Protein AF-A0A932QAY8-F1 (afdb_monomer_lite)

Radius of gyration: 28.41 Å; chains: 1; bounding box: 84×71×80 Å

Foldseek 3Di:
DDDDDDDDDDDLDADDPDLLDFLCVLLVLLLLVLVLLLQPWFFADLPPRHTFDADDLLRVLVVVLPDDAFWKKWKKAWQFFQDAAQCQVVLVVVVVVVFQWKAKPNDIDGSVDDDGDHRGGGITIITTQDMDGHHDAPPPPPPDRPRSVVSSVSSVVSCVNNVFKMWMAGPVDDDPRIDIHGNFRADPPPRDTDDRRDSLLCDLCHPNWFDPVCSLSQWDFDDDPPPDPDDDDDDDPPDDDRDTGGDPQCRSLRTHSSQQSTDQVNGGSSRLQPDFLQVNLVCLVPRDDDPVSCVVCVVSSVSSNLLSVQCVVLPRRRDGRSHRLNPDDSSSNSSSVVSD

Secondary structure (DSSP, 8-state):
---PPP------------TT-BHHHHSSHHHHHHHHHHHHPEEB-TTT-PBP----HHHHHHHHHTSPTT-EEEEEEEEEEEEES--HHHHHHHHHTT--EEEETTEEEETTS-----TTSEEEEEEEEEEEE--PPPTT-SS--HHHHHHHHHHHHHHHHTTTEEEEE-TTSSS--EEEEESS-B-TTT--B-----TTTT-TTSTTTB-TTTTT-SEEEPPP-------------------EEEPTTTTT--B-HHHHTEEETTEEHHHHHHSBHHHHHHHHHH----HHHHHHHHHHHHHHHHHHHHHHHTT-TTSBTTSBGGGS-HHHHHHHHH--

Sequence (340 aa):
MDGLSPTISIQQKTTSHNPRSTVGTVTEVYDYMRLLFARVAKPFCHSCGKPISSQTAQQIVDRILELPEGTKLNIMAPIIRGRKGEYGKELVAMRQKGFSRVRIDGEVLDLGQDIALDKQKKHDIDVYVDRLIIRPAPPGSKGFDPMRGRLQESIETALKLAEGLVKVEQPDLKGDNETLYSEKFACMDCGVSYPAPEPRTFSFNSPMGACPECNGLGYFVGEHDDACADDEAAGSVTAAIDVWSTCAECHGSRLKPESLFFRLHDRNIAELSRLSIERLTEFFTALPLSARELLISERILKEIRDRLQFLLHVGVGYISLERPAQTLSGGESQRIRLAT

Structure (mmCIF, N/CA/C/O backbone):
data_AF-A0A932QAY8-F1
#
_entry.id   AF-A0A932QAY8-F1
#
loop_
_atom_site.group_PDB
_atom_site.id
_atom_site.type_symbol
_atom_site.label_atom_id
_atom_site.label_alt_id
_atom_site.label_comp_id
_atom_site.label_asym_id
_atom_site.label_entity_id
_atom_site.label_seq_id
_atom_site.pdbx_PDB_ins_code
_atom_site.Cartn_x
_atom_site.Cartn_y
_atom_site.Cartn_z
_atom_site.occupancy
_atom_site.B_iso_or_equiv
_atom_site.auth_seq_id
_atom_site.auth_comp_id
_atom_site.auth_asym_id
_atom_site.auth_atom_id
_atom_site.pdbx_PDB_model_num
ATOM 1 N N . MET A 1 1 ? 54.306 11.108 -17.488 1.00 41.53 1 MET A N 1
ATOM 2 C CA . MET A 1 1 ? 53.696 9.792 -17.753 1.00 41.53 1 MET A CA 1
ATOM 3 C C . MET A 1 1 ? 52.220 10.044 -17.931 1.00 41.53 1 MET A C 1
ATOM 5 O O . MET A 1 1 ? 51.520 10.229 -16.943 1.00 41.53 1 MET A O 1
ATOM 9 N N . ASP A 1 2 ? 51.821 10.212 -19.187 1.00 44.62 2 ASP A N 1
ATOM 10 C CA . ASP A 1 2 ? 50.468 10.593 -19.569 1.00 44.62 2 ASP A CA 1
ATOM 11 C C . ASP A 1 2 ? 49.457 9.533 -19.137 1.00 44.62 2 ASP A C 1
ATOM 13 O O . ASP A 1 2 ? 49.647 8.333 -19.346 1.00 44.62 2 ASP A O 1
ATOM 17 N N . GLY A 1 3 ? 48.404 10.006 -18.472 1.00 51.09 3 GLY A N 1
ATOM 18 C CA . GLY A 1 3 ? 47.308 9.194 -17.976 1.00 51.09 3 GLY A CA 1
ATOM 19 C C . GLY A 1 3 ? 46.540 8.581 -19.136 1.00 51.09 3 GLY A C 1
ATOM 20 O O . GLY A 1 3 ? 45.842 9.277 -19.871 1.00 51.09 3 GLY A O 1
ATOM 21 N N . LEU A 1 4 ? 46.656 7.264 -19.280 1.00 50.53 4 LEU A N 1
ATOM 22 C CA . LEU A 1 4 ? 45.777 6.484 -20.139 1.00 50.53 4 LEU A CA 1
ATOM 23 C C . LEU A 1 4 ? 44.333 6.682 -19.664 1.00 50.53 4 LEU A C 1
ATOM 25 O O . LEU A 1 4 ? 44.007 6.406 -18.508 1.00 50.53 4 LEU A O 1
ATOM 29 N N . SER A 1 5 ? 43.466 7.160 -20.557 1.00 44.41 5 SER A N 1
ATOM 30 C CA . SER A 1 5 ? 42.024 7.159 -20.318 1.00 44.41 5 SER A CA 1
ATOM 31 C C . SER A 1 5 ? 41.554 5.712 -20.118 1.00 44.41 5 SER A C 1
ATOM 33 O O . SER A 1 5 ? 41.997 4.826 -20.860 1.00 44.41 5 SER A O 1
ATOM 35 N N . PRO A 1 6 ? 40.682 5.432 -19.134 1.00 49.78 6 PRO A N 1
ATOM 36 C CA . PRO A 1 6 ? 40.198 4.079 -18.908 1.00 49.78 6 PRO A CA 1
ATOM 37 C C . PRO A 1 6 ? 39.512 3.575 -20.179 1.00 49.78 6 PRO A C 1
ATOM 39 O O . PRO A 1 6 ? 38.565 4.177 -20.680 1.00 49.78 6 PRO A O 1
ATOM 42 N N . THR A 1 7 ? 40.025 2.477 -20.728 1.00 43.59 7 THR A N 1
ATOM 43 C CA . THR A 1 7 ? 39.442 1.833 -21.905 1.00 43.59 7 THR A CA 1
ATOM 44 C C . THR A 1 7 ? 38.415 0.819 -21.422 1.00 43.59 7 THR A C 1
ATOM 46 O O . THR A 1 7 ? 38.773 -0.212 -20.856 1.00 43.59 7 THR A O 1
ATOM 49 N N . ILE A 1 8 ? 37.131 1.109 -21.627 1.00 56.97 8 ILE A N 1
ATOM 50 C CA . ILE A 1 8 ? 36.051 0.151 -21.378 1.00 56.97 8 ILE A CA 1
ATOM 51 C C . ILE A 1 8 ? 35.871 -0.671 -22.655 1.00 56.97 8 ILE A C 1
ATOM 53 O O . ILE A 1 8 ? 35.432 -0.162 -23.684 1.00 56.97 8 ILE A O 1
ATOM 57 N N . SER A 1 9 ? 36.242 -1.951 -22.604 1.00 48.09 9 SER A N 1
ATOM 58 C CA . SER A 1 9 ? 35.997 -2.882 -23.706 1.00 48.09 9 SER A CA 1
ATOM 59 C C . SER A 1 9 ? 34.540 -3.347 -23.667 1.00 48.09 9 SER A C 1
ATOM 61 O O . SER A 1 9 ? 34.135 -4.065 -22.755 1.00 48.09 9 SER A O 1
ATOM 63 N N . ILE A 1 10 ? 33.747 -2.943 -24.660 1.00 51.28 10 ILE A N 1
ATOM 64 C CA . ILE A 1 10 ? 32.366 -3.408 -24.834 1.00 51.28 10 ILE A CA 1
ATOM 65 C C . ILE A 1 10 ? 32.389 -4.578 -25.822 1.00 51.28 10 ILE A C 1
ATOM 67 O O . ILE A 1 10 ? 32.329 -4.388 -27.034 1.00 51.28 10 ILE A O 1
ATOM 71 N N . GLN A 1 11 ? 32.510 -5.803 -25.310 1.00 52.66 11 GLN A N 1
ATOM 72 C CA . GLN A 1 11 ? 32.368 -7.010 -26.128 1.00 52.66 11 GLN A CA 1
ATOM 73 C C . GLN A 1 11 ? 30.887 -7.356 -26.341 1.00 52.66 11 GLN A C 1
ATOM 75 O O . GLN A 1 11 ? 30.088 -7.314 -25.403 1.00 52.66 11 GLN A O 1
ATOM 80 N N . GLN A 1 12 ? 30.536 -7.784 -27.559 1.00 52.19 12 GLN A N 1
ATOM 81 C CA . GLN A 1 12 ? 29.236 -8.372 -27.918 1.00 52.19 12 GLN A CA 1
ATOM 82 C C . GLN A 1 12 ? 29.054 -9.774 -27.303 1.00 52.19 12 GLN A C 1
ATOM 84 O O . GLN A 1 12 ? 28.803 -10.750 -28.006 1.00 52.19 12 GLN A O 1
ATOM 89 N N . LYS A 1 13 ? 29.191 -9.919 -25.981 1.00 46.50 13 LYS A N 1
ATOM 90 C CA . LYS A 1 13 ? 28.743 -11.147 -25.321 1.00 46.50 13 LYS A CA 1
ATOM 91 C C . LYS A 1 13 ? 27.219 -11.125 -25.242 1.00 46.50 13 LYS A C 1
ATOM 93 O O . LYS A 1 13 ? 26.618 -10.146 -24.774 1.00 46.50 13 LYS A O 1
ATOM 98 N N . THR A 1 14 ? 26.637 -12.199 -25.768 1.00 48.62 14 THR A N 1
ATOM 99 C CA . THR A 1 14 ? 25.208 -12.497 -25.809 1.00 48.62 14 THR A CA 1
ATOM 100 C C . THR A 1 14 ? 24.550 -12.191 -24.469 1.00 48.62 14 THR A C 1
ATOM 102 O O . THR A 1 14 ? 25.122 -12.397 -23.396 1.00 48.62 14 THR A O 1
ATOM 105 N N . THR A 1 15 ? 23.361 -11.601 -24.545 1.00 54.72 15 THR A N 1
ATOM 106 C CA . THR A 1 15 ? 22.487 -11.330 -23.405 1.00 54.72 15 THR A CA 1
ATOM 107 C C . THR A 1 15 ? 22.348 -12.593 -22.554 1.00 54.72 15 THR A C 1
ATOM 109 O O . THR A 1 15 ? 22.113 -13.678 -23.075 1.00 54.72 15 THR A O 1
ATOM 112 N N . SER A 1 16 ? 22.528 -12.458 -21.237 1.00 55.59 16 SER A N 1
ATOM 113 C CA . SER A 1 16 ? 22.257 -13.532 -20.275 1.00 55.59 16 SER A CA 1
ATOM 114 C C . SER A 1 16 ? 20.877 -14.141 -20.560 1.00 55.59 16 SER A C 1
ATOM 116 O O . SER A 1 16 ? 19.873 -13.427 -20.535 1.00 55.59 16 SER A O 1
ATOM 118 N N . HIS A 1 17 ? 20.827 -15.449 -20.834 1.00 64.56 17 HIS A N 1
ATOM 119 C CA . HIS A 1 17 ? 19.609 -16.207 -21.156 1.00 64.56 17 HIS A CA 1
ATOM 120 C C . HIS A 1 17 ? 18.709 -16.458 -19.930 1.00 64.56 17 HIS A C 1
ATOM 122 O O . HIS A 1 17 ? 18.021 -17.470 -19.842 1.00 64.56 17 HIS A O 1
ATOM 128 N N . ASN A 1 18 ? 18.676 -15.541 -18.960 1.00 80.69 18 ASN A N 1
ATOM 129 C CA . ASN A 1 18 ? 17.760 -15.663 -17.834 1.00 80.69 18 ASN A CA 1
ATOM 130 C C . ASN A 1 18 ? 16.333 -15.282 -18.284 1.00 80.69 18 ASN A C 1
ATOM 132 O O . ASN A 1 18 ? 16.117 -14.130 -18.676 1.00 80.69 18 ASN A O 1
ATOM 136 N N . PRO A 1 19 ? 15.347 -16.200 -18.246 1.00 78.75 19 PRO A N 1
ATOM 137 C CA . PRO A 1 19 ? 13.976 -15.930 -18.699 1.00 78.75 19 PRO A CA 1
ATOM 138 C C . PRO A 1 19 ? 13.259 -14.874 -17.846 1.00 78.75 19 PRO A C 1
ATOM 140 O O . PRO A 1 19 ? 12.275 -14.273 -18.283 1.00 78.75 19 PRO A O 1
ATOM 143 N N . ARG A 1 20 ? 13.771 -14.597 -16.640 1.00 85.12 20 ARG A N 1
ATOM 144 C CA . ARG A 1 20 ? 13.239 -13.568 -15.742 1.00 85.12 20 ARG A CA 1
ATOM 145 C C . ARG A 1 20 ? 13.814 -12.174 -15.994 1.00 85.12 20 ARG A C 1
ATOM 147 O O . ARG A 1 20 ? 13.250 -11.204 -15.498 1.00 85.12 20 ARG A O 1
ATOM 154 N N . SER A 1 21 ? 14.892 -12.040 -16.765 1.00 89.69 21 SER A N 1
ATOM 155 C CA . SER A 1 21 ? 15.484 -10.729 -17.043 1.00 89.69 21 SER A CA 1
ATOM 156 C C . SER A 1 21 ? 14.633 -9.931 -18.032 1.00 89.69 21 SER A C 1
ATOM 158 O O . SER A 1 21 ? 14.365 -10.368 -19.151 1.00 89.69 21 SER A O 1
ATOM 160 N N . THR A 1 22 ? 14.243 -8.728 -17.626 1.00 92.19 22 THR A N 1
ATOM 161 C CA . THR A 1 22 ? 13.564 -7.720 -18.452 1.00 92.19 22 THR A CA 1
ATOM 162 C C . THR A 1 22 ? 14.421 -6.464 -18.589 1.00 92.19 22 THR A C 1
ATOM 164 O O . THR A 1 22 ? 15.374 -6.273 -17.825 1.00 92.19 22 THR A O 1
ATOM 167 N N . VAL A 1 23 ? 14.062 -5.571 -19.515 1.00 93.12 23 VAL A N 1
ATOM 168 C CA . VAL A 1 23 ? 14.689 -4.241 -19.649 1.00 93.12 23 VAL A CA 1
ATOM 169 C C . VAL A 1 23 ? 14.717 -3.503 -18.308 1.00 93.12 23 VAL A C 1
ATOM 171 O O . VAL A 1 23 ? 15.753 -2.967 -17.922 1.00 93.12 23 VAL A O 1
ATOM 174 N N . GLY A 1 24 ? 13.621 -3.543 -17.547 1.00 92.69 24 GLY A N 1
ATOM 175 C CA . GLY A 1 24 ? 13.524 -2.908 -16.233 1.00 92.69 24 GLY A CA 1
ATOM 176 C C . GLY A 1 24 ? 14.482 -3.480 -15.188 1.00 92.69 24 GLY A C 1
ATOM 177 O O . GLY A 1 24 ? 14.985 -2.723 -14.363 1.00 92.69 24 GLY A O 1
ATOM 178 N N . THR A 1 25 ? 14.769 -4.786 -15.231 1.00 91.56 25 THR A N 1
ATOM 179 C CA . THR A 1 25 ? 15.760 -5.405 -14.326 1.00 91.56 25 THR A CA 1
ATOM 180 C C . THR A 1 25 ? 17.199 -5.133 -14.751 1.00 91.56 25 THR A C 1
ATOM 182 O O . THR A 1 25 ? 18.051 -4.947 -13.896 1.00 91.56 25 THR A O 1
ATOM 185 N N . VAL A 1 26 ? 17.476 -5.074 -16.059 1.00 91.38 26 VAL A N 1
ATOM 186 C CA . VAL A 1 26 ? 18.823 -4.784 -16.584 1.00 91.38 26 VAL A CA 1
ATOM 187 C C . VAL A 1 26 ? 19.207 -3.329 -16.325 1.00 91.38 26 VAL A C 1
ATOM 189 O O . VAL A 1 26 ? 20.356 -3.038 -16.026 1.00 91.38 26 VAL A O 1
ATOM 192 N N . THR A 1 27 ? 18.236 -2.424 -16.420 1.00 92.69 27 THR A N 1
ATOM 193 C CA . THR A 1 27 ? 18.432 -0.985 -16.193 1.00 92.69 27 THR A CA 1
ATOM 194 C C . THR A 1 27 ? 18.297 -0.573 -14.730 1.00 92.69 27 THR A C 1
ATOM 196 O O . THR A 1 27 ? 18.465 0.603 -14.411 1.00 92.69 27 THR A O 1
ATOM 199 N N . GLU A 1 28 ? 17.935 -1.514 -13.851 1.00 93.56 28 GLU A N 1
ATOM 200 C CA . GLU A 1 28 ? 17.568 -1.308 -12.441 1.00 93.56 28 GLU A CA 1
ATOM 201 C C . GLU A 1 28 ? 16.410 -0.315 -12.218 1.00 93.56 28 GLU A C 1
ATOM 203 O O . GLU A 1 28 ? 16.011 -0.074 -11.079 1.00 93.56 28 GLU A O 1
ATOM 208 N N . VAL A 1 29 ? 15.798 0.234 -13.276 1.00 95.19 29 VAL A N 1
ATOM 209 C CA . VAL A 1 29 ? 14.648 1.146 -13.167 1.00 95.19 29 VAL A CA 1
ATOM 210 C C . VAL A 1 29 ? 13.507 0.462 -12.418 1.00 95.19 29 VAL A C 1
ATOM 212 O O . VAL A 1 29 ? 12.867 1.076 -11.563 1.00 95.19 29 VAL A O 1
ATOM 215 N N . TYR A 1 30 ? 13.302 -0.835 -12.665 1.00 95.44 30 TYR A N 1
ATOM 216 C CA . TYR A 1 30 ? 12.292 -1.610 -11.954 1.00 95.44 30 TYR A CA 1
ATOM 217 C C . TYR A 1 30 ? 12.578 -1.680 -10.448 1.00 95.44 30 TYR A C 1
ATOM 219 O O . TYR A 1 30 ? 11.650 -1.643 -9.648 1.00 95.44 30 TYR A O 1
ATOM 227 N N . ASP A 1 31 ? 13.840 -1.706 -10.021 1.00 94.62 31 ASP A N 1
ATOM 228 C CA . ASP A 1 31 ? 14.202 -1.798 -8.604 1.00 94.62 31 ASP A CA 1
ATOM 229 C C . ASP A 1 31 ? 13.891 -0.509 -7.848 1.00 94.62 31 ASP A C 1
ATOM 231 O O . ASP A 1 31 ? 13.313 -0.553 -6.756 1.00 94.62 31 ASP A O 1
ATOM 235 N N . TYR A 1 32 ? 14.166 0.641 -8.463 1.00 95.75 32 TYR A N 1
ATOM 236 C CA . TYR A 1 32 ? 13.733 1.927 -7.924 1.00 95.75 32 TYR A CA 1
ATOM 237 C C . TYR A 1 32 ? 12.212 2.077 -7.949 1.00 95.75 32 TYR A C 1
ATOM 239 O O . TYR A 1 32 ? 11.642 2.593 -6.987 1.00 95.75 32 TYR A O 1
ATOM 247 N N . MET A 1 33 ? 11.528 1.570 -8.981 1.00 95.62 33 MET A N 1
ATOM 248 C CA . MET A 1 33 ? 10.064 1.524 -8.985 1.00 95.62 33 MET A CA 1
ATOM 249 C C . MET A 1 33 ? 9.535 0.697 -7.810 1.00 95.62 33 MET A C 1
ATOM 251 O O . MET A 1 33 ? 8.642 1.159 -7.109 1.00 95.62 33 MET A O 1
ATOM 255 N N . ARG A 1 34 ? 10.111 -0.474 -7.510 1.00 95.44 34 ARG A N 1
ATOM 256 C CA . ARG A 1 34 ? 9.714 -1.280 -6.339 1.00 95.44 34 ARG A CA 1
ATOM 257 C C . ARG A 1 34 ? 9.892 -0.518 -5.025 1.00 95.44 34 ARG A C 1
ATOM 259 O O . ARG A 1 34 ? 9.027 -0.599 -4.154 1.00 95.44 34 ARG A O 1
ATOM 266 N N . LEU A 1 35 ? 10.989 0.230 -4.881 1.00 94.56 35 LEU A N 1
ATOM 267 C CA . LEU A 1 35 ? 11.222 1.092 -3.717 1.00 94.56 35 LEU A CA 1
ATOM 268 C C . LEU A 1 35 ? 10.175 2.207 -3.619 1.00 94.56 35 LEU A C 1
ATOM 270 O O . LEU A 1 35 ? 9.633 2.436 -2.539 1.00 94.56 35 LEU A O 1
ATOM 274 N N . LEU A 1 36 ? 9.866 2.870 -4.735 1.00 94.19 36 LEU A N 1
ATOM 275 C CA . LEU A 1 36 ? 8.860 3.928 -4.791 1.00 94.19 36 LEU A CA 1
ATOM 276 C C . LEU A 1 36 ? 7.469 3.395 -4.427 1.00 94.19 36 LEU A C 1
ATOM 278 O O . LEU A 1 36 ? 6.789 3.980 -3.584 1.00 94.19 36 LEU A O 1
ATOM 282 N N . PHE A 1 37 ? 7.067 2.263 -5.012 1.00 94.00 37 PHE A N 1
ATOM 283 C CA . PHE A 1 37 ? 5.777 1.631 -4.738 1.00 94.00 37 PHE A CA 1
ATOM 284 C C . PHE A 1 37 ? 5.638 1.245 -3.266 1.00 94.00 37 PHE A C 1
ATOM 286 O O . PHE A 1 37 ? 4.623 1.556 -2.653 1.00 94.00 37 PHE A O 1
ATOM 293 N N . ALA A 1 38 ? 6.676 0.666 -2.660 1.00 91.19 38 ALA A N 1
ATOM 294 C CA . ALA A 1 38 ? 6.646 0.312 -1.242 1.00 91.19 38 ALA A CA 1
ATOM 295 C C . ALA A 1 38 ? 6.505 1.521 -0.299 1.00 91.19 38 ALA A C 1
ATOM 297 O O . ALA A 1 38 ? 6.071 1.363 0.838 1.00 91.19 38 ALA A O 1
ATOM 298 N N . ARG A 1 39 ? 6.884 2.725 -0.745 1.00 89.00 39 ARG A N 1
ATOM 299 C CA . ARG A 1 39 ? 6.868 3.941 0.084 1.00 89.00 39 ARG A CA 1
ATOM 300 C C . ARG A 1 39 ? 5.648 4.825 -0.138 1.00 89.00 39 ARG A C 1
ATOM 302 O O . ARG A 1 39 ? 5.198 5.452 0.816 1.00 89.00 39 ARG A O 1
ATOM 309 N N . VAL A 1 40 ? 5.163 4.913 -1.375 1.00 89.94 40 VAL A N 1
ATOM 310 C CA . VAL A 1 40 ? 4.185 5.933 -1.793 1.00 89.94 40 VAL A CA 1
ATOM 311 C C . VAL A 1 40 ? 2.903 5.324 -2.365 1.00 89.94 40 VAL A C 1
ATOM 313 O O . VAL A 1 40 ? 1.863 5.979 -2.347 1.00 89.94 40 VAL A O 1
ATOM 316 N N . ALA A 1 41 ? 2.926 4.085 -2.870 1.00 89.69 41 ALA A N 1
ATOM 317 C CA . ALA A 1 41 ? 1.741 3.529 -3.516 1.00 89.69 41 ALA A CA 1
ATOM 318 C C . ALA A 1 41 ? 0.604 3.300 -2.518 1.00 89.69 41 ALA A C 1
ATOM 320 O O . ALA A 1 41 ? 0.793 2.777 -1.419 1.00 89.69 41 ALA A O 1
ATOM 321 N N . LYS A 1 42 ? -0.606 3.663 -2.943 1.00 88.31 42 LYS A N 1
ATOM 322 C CA . LYS A 1 42 ? -1.822 3.479 -2.154 1.00 88.31 42 LYS A CA 1
ATOM 323 C C . LYS A 1 42 ? -2.325 2.048 -2.355 1.00 88.31 42 LYS A C 1
ATOM 325 O O . LYS A 1 42 ? -2.507 1.655 -3.512 1.00 88.31 42 LYS A O 1
ATOM 330 N N . PRO A 1 43 ? -2.536 1.264 -1.285 1.00 88.62 43 PRO A N 1
ATOM 331 C CA . PRO A 1 43 ? -3.084 -0.075 -1.412 1.00 88.62 43 PRO A CA 1
ATOM 332 C C . PRO A 1 43 ? -4.592 -0.031 -1.635 1.00 88.62 43 PRO A C 1
ATOM 334 O O . PRO A 1 43 ? -5.312 0.757 -1.022 1.00 88.62 43 PRO A O 1
ATOM 337 N N . PHE A 1 44 ? -5.074 -0.939 -2.468 1.00 88.44 44 PHE A N 1
ATOM 338 C CA . PHE A 1 44 ? -6.485 -1.223 -2.677 1.00 88.44 44 PHE A CA 1
ATOM 339 C C . PHE A 1 44 ? -6.746 -2.702 -2.378 1.00 88.44 44 PHE A C 1
ATOM 341 O O . PHE A 1 44 ? -5.840 -3.531 -2.414 1.00 88.44 44 PHE A O 1
ATOM 348 N N . CYS A 1 45 ? -7.984 -3.058 -2.056 1.00 85.62 45 CYS A N 1
ATOM 349 C CA . CYS A 1 45 ? -8.355 -4.460 -1.889 1.00 85.62 45 CYS A CA 1
ATOM 350 C C . CYS A 1 45 ? -8.539 -5.138 -3.248 1.00 85.62 45 CYS A C 1
ATOM 352 O O . CYS A 1 45 ? -9.249 -4.599 -4.098 1.00 85.62 45 CYS A O 1
ATOM 354 N N . HIS A 1 46 ? -7.987 -6.344 -3.427 1.00 81.81 46 HIS A N 1
ATOM 355 C CA . HIS A 1 46 ? -8.181 -7.092 -4.675 1.00 81.81 46 HIS A CA 1
ATOM 356 C C . HIS A 1 46 ? -9.609 -7.591 -4.891 1.00 81.81 46 HIS A C 1
ATOM 358 O O . HIS A 1 46 ? -10.030 -7.758 -6.030 1.00 81.81 46 HIS A O 1
ATOM 364 N N . SER A 1 47 ? -10.365 -7.815 -3.813 1.00 82.00 47 SER A N 1
ATOM 365 C CA . SER A 1 47 ? -11.724 -8.355 -3.896 1.00 82.00 47 SER A CA 1
ATOM 366 C C . SER A 1 47 ? -12.785 -7.276 -4.115 1.00 82.00 47 SER A C 1
ATOM 368 O O . SER A 1 47 ? -13.713 -7.494 -4.885 1.00 82.00 47 SER A O 1
ATOM 370 N N . CYS A 1 48 ? -12.677 -6.115 -3.454 1.00 82.31 48 CYS A N 1
ATOM 371 C CA . CYS A 1 48 ? -13.694 -5.054 -3.549 1.00 82.31 48 CYS A CA 1
ATOM 372 C C . CYS A 1 48 ? -13.210 -3.743 -4.179 1.00 82.31 48 CYS A C 1
ATOM 374 O O . CYS A 1 48 ? -14.016 -2.837 -4.374 1.00 82.31 48 CYS A O 1
ATOM 376 N N . GLY A 1 49 ? -11.911 -3.591 -4.455 1.00 81.00 49 GLY A N 1
ATOM 377 C CA . GLY A 1 49 ? -11.350 -2.391 -5.081 1.00 81.00 49 GLY A CA 1
ATOM 378 C C . GLY A 1 49 ? -11.341 -1.131 -4.209 1.00 81.00 49 GLY A C 1
ATOM 379 O O . GLY A 1 49 ? -10.946 -0.073 -4.691 1.00 81.00 49 GLY A O 1
ATOM 380 N N . LYS A 1 50 ? -11.756 -1.208 -2.938 1.00 83.06 50 LYS A N 1
ATOM 381 C CA . LYS A 1 50 ? -11.734 -0.067 -2.009 1.00 83.06 50 LYS A CA 1
ATOM 382 C C . LYS A 1 50 ? -10.319 0.201 -1.478 1.00 83.06 50 LYS A C 1
ATOM 384 O O . LYS A 1 50 ? -9.542 -0.750 -1.341 1.00 83.06 50 LYS A O 1
ATOM 389 N N . PRO A 1 51 ? -9.977 1.465 -1.164 1.00 82.38 51 PRO A N 1
ATOM 390 C CA . PRO A 1 51 ? -8.675 1.809 -0.606 1.00 82.38 51 PRO A CA 1
ATOM 391 C C . PRO A 1 51 ? -8.493 1.170 0.771 1.00 82.38 51 PRO A C 1
ATOM 393 O O . PRO A 1 51 ? -9.399 1.180 1.605 1.00 82.38 51 PRO A O 1
ATOM 396 N N . ILE A 1 52 ? -7.302 0.630 1.005 1.00 83.56 52 ILE A N 1
ATOM 397 C CA . ILE A 1 52 ? -6.886 0.106 2.301 1.00 83.56 52 ILE A CA 1
ATOM 398 C C . ILE A 1 52 ? -6.025 1.172 2.956 1.00 83.56 52 ILE A C 1
ATOM 400 O O . ILE A 1 52 ? -5.061 1.664 2.371 1.00 83.56 52 ILE A O 1
ATOM 404 N N . SER A 1 53 ? -6.369 1.528 4.185 1.00 73.50 53 SER A N 1
ATOM 405 C CA . SER A 1 53 ? -5.544 2.381 5.022 1.00 73.50 53 SER A CA 1
ATOM 406 C C . SER A 1 53 ? -4.976 1.558 6.173 1.00 73.50 53 SER A C 1
ATOM 408 O O . SER A 1 53 ? -5.646 0.702 6.745 1.00 73.50 53 SER A O 1
ATOM 410 N N . SER A 1 54 ? -3.720 1.828 6.503 1.00 77.25 54 SER A N 1
ATOM 411 C CA . SER A 1 54 ? -3.096 1.401 7.751 1.00 77.25 54 SER A CA 1
ATOM 412 C C . SER A 1 54 ? -2.467 2.627 8.388 1.00 77.25 54 SER A C 1
ATOM 414 O O . SER A 1 54 ? -1.819 3.414 7.689 1.00 77.25 54 SER A O 1
ATOM 416 N N . GLN A 1 55 ? -2.640 2.806 9.685 1.00 79.00 55 GLN A N 1
ATOM 417 C CA . GLN A 1 55 ? -2.062 3.916 10.428 1.00 79.00 55 GLN A CA 1
ATOM 418 C C . GLN A 1 55 ? -1.544 3.391 11.758 1.00 79.00 55 GLN A C 1
ATOM 420 O O . GLN A 1 55 ? -2.199 2.583 12.410 1.00 79.00 55 GLN A O 1
ATOM 425 N N . THR A 1 56 ? -0.365 3.847 12.169 1.00 82.69 56 THR A N 1
ATOM 426 C CA . THR A 1 56 ? 0.139 3.518 13.506 1.00 82.69 56 THR A CA 1
ATOM 427 C C . THR A 1 56 ? -0.698 4.228 14.568 1.00 82.69 56 THR A C 1
ATOM 429 O O . THR A 1 56 ? -1.277 5.280 14.289 1.00 82.69 56 THR A O 1
ATOM 432 N N . ALA A 1 57 ? -0.712 3.714 15.803 1.00 84.25 57 ALA A N 1
ATOM 433 C CA . ALA A 1 57 ? -1.385 4.381 16.923 1.00 84.25 57 ALA A CA 1
ATOM 434 C C . ALA A 1 57 ? -0.996 5.870 17.018 1.00 84.25 57 ALA A C 1
ATOM 436 O O . ALA A 1 57 ? -1.863 6.728 17.148 1.00 84.25 57 ALA A O 1
ATOM 437 N N . GLN A 1 58 ? 0.288 6.185 16.814 1.00 83.75 58 GLN A N 1
ATOM 438 C CA . GLN A 1 58 ? 0.781 7.562 16.801 1.00 83.75 58 GLN A CA 1
ATOM 439 C C . GLN A 1 58 ? 0.182 8.418 15.680 1.00 83.75 58 GLN A C 1
ATOM 441 O O . GLN A 1 58 ? -0.197 9.557 15.915 1.00 83.75 58 GLN A O 1
ATOM 446 N N . GLN A 1 59 ? 0.071 7.880 14.464 1.00 83.38 59 GLN A N 1
ATOM 447 C CA . GLN A 1 59 ? -0.515 8.609 13.335 1.00 83.38 59 GLN A CA 1
ATOM 448 C C . GLN A 1 59 ? -2.011 8.866 13.537 1.00 83.38 59 GLN A C 1
ATOM 450 O O . GLN A 1 59 ? -2.504 9.922 13.146 1.00 83.38 59 GLN A O 1
ATOM 455 N N . ILE A 1 60 ? -2.718 7.918 14.160 1.00 85.38 60 ILE A N 1
ATOM 456 C CA . ILE A 1 60 ? -4.129 8.077 14.529 1.00 85.38 60 ILE A CA 1
ATOM 457 C C . ILE A 1 60 ? -4.261 9.197 15.569 1.00 85.38 60 ILE A C 1
ATOM 459 O O . ILE A 1 60 ? -5.090 10.088 15.401 1.00 85.38 60 ILE A O 1
ATOM 463 N N . VAL A 1 61 ? -3.410 9.193 16.603 1.00 87.06 61 VAL A N 1
ATOM 464 C CA . VAL A 1 61 ? -3.344 10.252 17.626 1.00 87.06 61 VAL A CA 1
ATOM 465 C C . VAL A 1 61 ? -3.095 11.616 16.983 1.00 87.06 61 VAL A C 1
ATOM 467 O O . VAL A 1 61 ? -3.854 12.548 17.230 1.00 87.06 61 VAL A O 1
ATOM 470 N N . ASP A 1 62 ? -2.071 11.729 16.135 1.00 84.25 62 ASP A N 1
ATOM 471 C CA . ASP A 1 62 ? -1.688 12.992 15.497 1.00 84.25 62 ASP A CA 1
ATOM 472 C C . ASP A 1 62 ? -2.830 13.550 14.634 1.00 84.25 62 ASP A C 1
ATOM 474 O O . ASP A 1 62 ? -3.170 14.724 14.742 1.00 84.25 62 ASP A O 1
ATOM 478 N N . ARG A 1 63 ? -3.505 12.692 13.860 1.00 82.94 63 ARG A N 1
ATOM 479 C CA . ARG A 1 63 ? -4.656 13.081 13.033 1.00 82.94 63 ARG A CA 1
ATOM 480 C C . ARG A 1 63 ? -5.872 13.509 13.853 1.00 82.94 63 ARG A C 1
ATOM 482 O O . ARG A 1 63 ? -6.621 14.386 13.436 1.00 82.94 63 ARG A O 1
ATOM 489 N N . ILE A 1 64 ? -6.097 12.885 15.006 1.00 84.62 64 ILE A N 1
ATOM 490 C CA . ILE A 1 64 ? -7.176 13.278 15.917 1.00 84.62 64 ILE A CA 1
ATOM 491 C C . ILE A 1 64 ? -6.849 14.617 16.593 1.00 84.62 64 ILE A C 1
ATOM 493 O O . ILE A 1 64 ? -7.755 15.408 16.832 1.00 84.62 64 ILE A O 1
ATOM 497 N N . LEU A 1 65 ? -5.577 14.907 16.868 1.00 83.25 65 LEU A N 1
ATOM 498 C CA . LEU A 1 65 ? -5.152 16.189 17.438 1.00 83.25 65 LEU A CA 1
ATOM 499 C C . LEU A 1 65 ? -5.219 17.358 16.441 1.00 83.25 65 LEU A C 1
ATOM 501 O O . LEU A 1 65 ? -5.299 18.501 16.876 1.00 83.25 65 LEU A O 1
ATOM 505 N N . GLU A 1 66 ? -5.233 17.096 15.131 1.00 82.19 66 GLU A N 1
ATOM 506 C CA . GLU A 1 66 ? -5.469 18.120 14.094 1.00 82.19 66 GLU A CA 1
ATOM 507 C C . GLU A 1 66 ? -6.914 18.662 14.087 1.00 82.19 66 GLU A C 1
ATOM 509 O O . GLU A 1 66 ? -7.204 19.654 13.416 1.00 82.19 66 GLU A O 1
ATOM 514 N N . LEU A 1 67 ? -7.839 18.022 14.808 1.00 81.31 67 LEU A N 1
ATOM 515 C CA . LEU A 1 67 ? -9.238 18.439 14.871 1.00 81.31 67 LEU A CA 1
ATOM 516 C C . LEU A 1 67 ? -9.433 19.717 15.710 1.00 81.31 67 LEU A C 1
ATOM 518 O O . LEU A 1 67 ? -8.646 19.993 16.617 1.00 81.31 67 LEU A O 1
ATOM 522 N N . PRO A 1 68 ? -10.522 20.478 15.470 1.00 78.38 68 PRO A N 1
ATOM 523 C CA . PRO A 1 68 ? -10.792 21.716 16.195 1.00 78.38 68 PRO A CA 1
ATOM 524 C C . PRO A 1 68 ? -10.893 21.521 17.712 1.00 78.38 68 PRO A C 1
ATOM 526 O O . PRO A 1 68 ? -11.434 20.522 18.202 1.00 78.38 68 PRO A O 1
ATOM 529 N N . GLU A 1 69 ? -10.438 22.524 18.461 1.00 79.25 69 GLU A N 1
ATOM 530 C CA . GLU A 1 69 ? -10.576 22.554 19.916 1.00 79.25 69 GLU A CA 1
ATOM 531 C C . GLU A 1 69 ? -12.047 22.455 20.344 1.00 79.25 69 GLU A C 1
ATOM 533 O O . GLU A 1 69 ? -12.946 23.018 19.720 1.00 79.25 69 GLU A O 1
ATOM 538 N N . GLY A 1 70 ? -12.301 21.724 21.430 1.00 80.12 70 GLY A N 1
ATOM 539 C CA . GLY A 1 70 ? -13.648 21.495 21.950 1.00 80.12 70 GLY A CA 1
ATOM 540 C C . GLY A 1 70 ? -14.393 20.321 21.312 1.00 80.12 70 GLY A C 1
ATOM 541 O O . GLY A 1 70 ? -15.453 19.960 21.825 1.00 80.12 70 GLY A O 1
ATOM 542 N N . THR A 1 71 ? -13.837 19.681 20.275 1.00 84.38 71 THR A N 1
ATOM 543 C CA . THR A 1 71 ? -14.437 18.483 19.667 1.00 84.38 71 THR A CA 1
ATOM 544 C C . THR A 1 71 ? -14.505 17.346 20.685 1.00 84.38 71 THR A C 1
ATOM 546 O O . THR A 1 71 ? -13.495 16.952 21.280 1.00 84.38 71 THR A O 1
ATOM 549 N N . LYS A 1 72 ? -15.702 16.798 20.892 1.00 86.38 72 LYS A N 1
ATOM 550 C CA . LYS A 1 72 ? -15.917 15.583 21.682 1.00 86.38 72 LYS A CA 1
ATOM 551 C C . LYS A 1 72 ? -15.647 14.357 20.822 1.00 86.38 72 LYS A C 1
ATOM 553 O O . LYS A 1 72 ? -16.041 14.304 19.661 1.00 86.38 72 LYS A O 1
ATOM 558 N N . LEU A 1 73 ? -15.016 13.356 21.418 1.00 89.25 73 LEU A N 1
ATOM 559 C CA . LEU A 1 73 ? -14.638 12.107 20.770 1.00 89.25 73 LEU A CA 1
ATOM 560 C C . LEU A 1 73 ? -15.079 10.933 21.639 1.00 89.25 73 LEU A C 1
ATOM 562 O O . LEU A 1 73 ? -14.824 10.924 22.846 1.00 89.25 73 LEU A O 1
ATOM 566 N N . ASN A 1 74 ? -15.692 9.925 21.027 1.00 90.31 74 ASN A N 1
ATOM 567 C CA . ASN A 1 74 ? -15.866 8.616 21.646 1.00 90.31 74 ASN A CA 1
ATOM 568 C C . ASN A 1 74 ? -14.936 7.624 20.938 1.00 90.31 74 ASN A C 1
ATOM 570 O O . ASN A 1 74 ? -15.016 7.459 19.722 1.00 90.31 74 ASN A O 1
ATOM 574 N N . ILE A 1 75 ? -14.053 6.977 21.696 1.00 91.00 75 ILE A N 1
ATOM 575 C CA . ILE A 1 75 ? -13.161 5.931 21.190 1.00 91.00 75 ILE A CA 1
ATOM 576 C C . ILE A 1 75 ? -13.821 4.590 21.456 1.00 91.00 75 ILE A C 1
ATOM 578 O O . ILE A 1 75 ? -14.181 4.274 22.593 1.00 91.00 75 ILE A O 1
ATOM 582 N N . MET A 1 76 ? -13.975 3.809 20.398 1.00 91.31 76 MET A N 1
ATOM 583 C CA . MET A 1 76 ? -14.681 2.542 20.404 1.00 91.31 76 MET A CA 1
ATOM 584 C C . MET A 1 76 ? -13.815 1.447 19.779 1.00 91.31 76 MET A C 1
ATOM 586 O O . MET A 1 76 ? -13.089 1.672 18.811 1.00 91.31 76 MET A O 1
ATOM 590 N N . ALA A 1 77 ? -13.896 0.246 20.335 1.00 90.94 77 ALA A N 1
ATOM 591 C CA . ALA A 1 77 ? -13.252 -0.946 19.806 1.00 90.94 77 ALA A CA 1
ATOM 592 C C . ALA A 1 77 ? -14.312 -1.817 19.108 1.00 90.94 77 ALA A C 1
ATOM 594 O O . ALA A 1 77 ? -15.165 -2.380 19.800 1.00 90.94 77 ALA A O 1
ATOM 595 N N . PRO A 1 78 ? -14.295 -1.927 17.766 1.00 88.88 78 PRO A N 1
ATOM 596 C CA . PRO A 1 78 ? -15.245 -2.756 17.029 1.00 88.88 78 PRO A CA 1
ATOM 597 C C . PRO A 1 78 ? -14.845 -4.232 17.121 1.00 88.88 78 PRO A C 1
ATOM 599 O O . PRO A 1 78 ? -14.052 -4.724 16.319 1.00 88.88 78 PRO A O 1
ATOM 602 N N . ILE A 1 79 ? -15.371 -4.943 18.118 1.00 87.44 79 ILE A N 1
ATOM 603 C CA . ILE A 1 79 ? -14.996 -6.340 18.388 1.00 87.44 79 ILE A CA 1
ATOM 604 C C . ILE A 1 79 ? -15.589 -7.266 17.327 1.00 87.44 79 ILE A C 1
ATOM 606 O O . ILE A 1 79 ? -14.926 -8.180 16.837 1.00 87.44 79 ILE A O 1
ATOM 610 N N . ILE A 1 80 ? -16.850 -7.032 16.966 1.00 83.94 80 ILE A N 1
ATOM 611 C CA . ILE A 1 80 ? -17.595 -7.854 16.015 1.00 83.94 80 ILE A CA 1
ATOM 612 C C . ILE A 1 80 ? -18.294 -6.937 15.027 1.00 83.94 80 ILE A C 1
ATOM 614 O O . ILE A 1 80 ? -18.906 -5.948 15.417 1.00 83.94 80 ILE A O 1
ATOM 618 N N . ARG A 1 81 ? -18.213 -7.289 13.742 1.00 80.38 81 ARG A N 1
ATOM 619 C CA . ARG A 1 81 ? -18.866 -6.547 12.665 1.00 80.38 81 ARG A CA 1
ATOM 620 C C . ARG A 1 81 ? -19.545 -7.486 11.681 1.00 80.38 81 ARG A C 1
ATOM 622 O O . ARG A 1 81 ? -18.874 -8.332 11.090 1.00 80.38 81 ARG A O 1
ATOM 629 N N . GLY A 1 82 ? -20.852 -7.347 11.495 1.00 74.31 82 GLY A N 1
ATOM 630 C CA . GLY A 1 82 ? -21.631 -8.013 10.454 1.00 74.31 82 GLY A CA 1
ATOM 631 C C . GLY A 1 82 ? -21.630 -9.541 10.523 1.00 74.31 82 GLY A C 1
ATOM 632 O O . GLY A 1 82 ? -21.874 -10.201 9.506 1.00 74.31 82 GLY A O 1
ATOM 633 N N . ARG A 1 83 ? -21.345 -10.121 11.695 1.00 78.19 83 ARG A N 1
ATOM 634 C CA . ARG A 1 83 ? -21.277 -11.574 11.900 1.00 78.19 83 ARG A CA 1
ATOM 635 C C . ARG A 1 83 ? -22.481 -12.060 12.707 1.00 78.19 83 ARG A C 1
ATOM 637 O O . ARG A 1 83 ? -23.042 -11.322 13.510 1.00 78.19 83 ARG A O 1
ATOM 644 N N . LYS A 1 84 ? -22.905 -13.298 12.438 1.00 82.12 84 LYS A N 1
ATOM 645 C CA . LYS A 1 84 ? -24.040 -13.932 13.121 1.00 82.12 84 LYS A CA 1
ATOM 646 C C . LYS A 1 84 ? -23.571 -14.667 14.370 1.00 82.12 84 LYS A C 1
ATOM 648 O O . LYS A 1 84 ? -22.618 -15.442 14.282 1.00 82.12 84 LYS A O 1
ATOM 653 N N . GLY A 1 85 ? -24.250 -14.462 15.494 1.00 82.06 85 GLY A N 1
ATOM 654 C CA . GLY A 1 85 ? -23.931 -15.137 16.749 1.00 82.06 85 GLY A CA 1
ATOM 655 C C . GLY A 1 85 ? -24.486 -14.428 17.982 1.00 82.06 85 GLY A C 1
ATOM 656 O O . GLY A 1 85 ? -24.844 -13.261 17.932 1.00 82.06 85 GLY A O 1
ATOM 657 N N . GLU A 1 86 ? -24.536 -15.151 19.100 1.00 77.50 86 GLU A N 1
ATOM 658 C CA . GLU A 1 86 ? -25.051 -14.650 20.386 1.00 77.50 86 GLU A CA 1
ATOM 659 C C . GLU A 1 86 ? -24.011 -13.857 21.200 1.00 77.50 86 GLU A C 1
ATOM 661 O O . GLU A 1 86 ? -24.380 -13.157 22.133 1.00 77.50 86 GLU A O 1
ATOM 666 N N . TYR A 1 87 ? -22.717 -13.997 20.882 1.00 81.62 87 TYR A N 1
ATOM 667 C CA . TYR A 1 87 ? -21.559 -13.288 21.465 1.00 81.62 87 TYR A CA 1
ATOM 668 C C . TYR A 1 87 ? -21.521 -13.102 22.999 1.00 81.62 87 TYR A C 1
ATOM 670 O O . TYR A 1 87 ? -20.812 -12.241 23.522 1.00 81.62 87 TYR A O 1
ATOM 678 N N . GLY A 1 88 ? -22.252 -13.927 23.757 1.00 79.75 88 GLY A N 1
ATOM 679 C CA . GLY A 1 88 ? -22.355 -13.787 25.211 1.00 79.75 88 GLY A CA 1
ATOM 680 C C . GLY A 1 88 ? -21.023 -13.984 25.942 1.00 79.75 88 GLY A C 1
ATOM 681 O O . GLY A 1 88 ? -20.769 -13.332 26.951 1.00 79.75 88 GLY A O 1
ATOM 682 N N . LYS A 1 89 ? -20.126 -14.834 25.420 1.00 82.94 89 LYS A N 1
ATOM 683 C CA . LYS A 1 89 ? -18.794 -15.052 26.016 1.00 82.94 89 LYS A CA 1
ATOM 684 C C . LYS A 1 89 ? -17.923 -13.805 25.894 1.00 82.94 89 LYS A C 1
ATOM 686 O O . LYS A 1 89 ? -17.238 -13.432 26.843 1.00 82.94 89 LYS A O 1
ATOM 691 N N . GLU A 1 90 ? -17.967 -13.166 24.735 1.00 83.38 90 GLU A N 1
ATOM 692 C CA . GLU A 1 90 ? -17.239 -11.948 24.418 1.00 83.38 90 GLU A CA 1
ATOM 693 C C . GLU A 1 90 ? -17.735 -10.789 25.289 1.00 83.38 90 GLU A C 1
ATOM 695 O O . GLU A 1 90 ? -16.918 -10.088 25.884 1.00 83.38 90 GLU A O 1
ATOM 700 N N . LEU A 1 91 ? -19.054 -10.643 25.463 1.00 84.19 91 LEU A N 1
ATOM 701 C CA . LEU A 1 91 ? -19.652 -9.628 26.342 1.00 84.19 91 LEU A CA 1
ATOM 702 C C . LEU A 1 91 ? -19.243 -9.818 27.813 1.00 84.19 91 LEU A C 1
ATOM 704 O O . LEU A 1 91 ? -18.825 -8.860 28.469 1.00 84.19 91 LEU A O 1
ATOM 708 N N . VAL A 1 92 ? -19.267 -11.056 28.320 1.00 85.25 92 VAL A N 1
ATOM 709 C CA . VAL A 1 92 ? -18.796 -11.371 29.681 1.00 85.25 92 VAL A CA 1
ATOM 710 C C . VAL A 1 92 ? -17.303 -11.068 29.835 1.00 85.25 92 VAL A C 1
ATOM 712 O O . VAL A 1 92 ? -16.894 -10.499 30.849 1.00 85.25 92 VAL A O 1
ATOM 715 N N . ALA A 1 93 ? -16.483 -11.385 28.829 1.00 85.94 93 ALA A N 1
ATOM 716 C CA . ALA A 1 93 ? -15.057 -11.068 28.849 1.00 85.94 93 ALA A CA 1
ATOM 717 C C . ALA A 1 93 ? -14.803 -9.551 28.903 1.00 85.94 93 ALA A C 1
ATOM 719 O O . ALA A 1 93 ? -13.889 -9.108 29.598 1.00 85.94 93 ALA A O 1
ATOM 720 N N . MET A 1 94 ? -15.616 -8.736 28.222 1.00 85.75 94 MET A N 1
ATOM 721 C CA . MET A 1 94 ? -15.503 -7.272 28.288 1.00 85.75 94 MET A CA 1
ATOM 722 C C . MET A 1 94 ? -15.930 -6.720 29.649 1.00 85.75 94 MET A C 1
ATOM 724 O O . MET A 1 94 ? -15.254 -5.844 30.190 1.00 85.75 94 MET A O 1
ATOM 728 N N . ARG A 1 95 ? -16.977 -7.292 30.254 1.00 85.12 95 ARG A N 1
ATOM 729 C CA . ARG A 1 95 ? -17.384 -6.961 31.626 1.00 85.12 95 ARG A CA 1
ATOM 730 C C . ARG A 1 95 ? -16.275 -7.271 32.636 1.00 85.12 95 ARG A C 1
ATOM 732 O O . ARG A 1 95 ? -15.991 -6.450 33.502 1.00 85.12 95 ARG A O 1
ATOM 739 N N . GLN A 1 96 ? -15.606 -8.420 32.506 1.00 85.25 96 GLN A N 1
ATOM 740 C CA . GLN A 1 96 ? -14.467 -8.791 33.362 1.00 85.25 96 GLN A CA 1
ATOM 741 C C . GLN A 1 96 ? -13.264 -7.855 33.195 1.00 85.25 96 GLN A C 1
ATOM 743 O O . GLN A 1 96 ? -12.547 -7.603 34.159 1.00 85.25 96 GLN A O 1
ATOM 748 N N . LYS A 1 97 ? -13.060 -7.306 31.992 1.00 83.19 97 LYS A N 1
ATOM 749 C CA . LYS A 1 97 ? -12.031 -6.292 31.716 1.00 83.19 97 LYS A CA 1
ATOM 750 C C . LYS A 1 97 ? -12.391 -4.891 32.235 1.00 83.19 97 LYS A C 1
ATOM 752 O O . LYS A 1 97 ? -11.574 -3.986 32.110 1.00 83.19 97 LYS A O 1
ATOM 757 N N . GLY A 1 98 ? -13.576 -4.710 32.825 1.00 84.00 98 GLY A N 1
ATOM 758 C CA . GLY A 1 98 ? -13.999 -3.456 33.454 1.00 84.00 98 GLY A CA 1
ATOM 759 C C . GLY A 1 98 ? -14.700 -2.467 32.521 1.00 84.00 98 GLY A C 1
ATOM 760 O O . GLY A 1 98 ? -14.935 -1.328 32.921 1.00 84.00 98 GLY A O 1
ATOM 761 N N . PHE A 1 99 ? -15.065 -2.869 31.299 1.00 86.12 99 PHE A N 1
ATOM 762 C CA . PHE A 1 99 ? -15.848 -2.013 30.407 1.00 86.12 99 PHE A CA 1
ATOM 763 C C . PHE A 1 99 ? -17.313 -1.978 30.849 1.00 86.12 99 PHE A C 1
ATOM 765 O O . PHE A 1 99 ? -17.917 -3.019 31.106 1.00 86.12 99 PHE A O 1
ATOM 772 N N . SER A 1 100 ? -17.892 -0.777 30.922 1.00 84.06 100 SER A N 1
ATOM 773 C CA . SER A 1 100 ? -19.288 -0.585 31.353 1.00 84.06 100 SER A CA 1
ATOM 774 C C . SER A 1 100 ? -20.256 -0.399 30.187 1.00 84.06 100 SER A C 1
ATOM 776 O O . SER A 1 100 ? -21.425 -0.727 30.306 1.00 84.06 100 SER A O 1
ATOM 778 N N . ARG A 1 101 ? -19.803 0.140 29.049 1.00 87.62 101 ARG A N 1
ATOM 779 C CA . ARG A 1 101 ? -20.690 0.521 27.938 1.00 87.62 101 ARG A CA 1
ATOM 780 C C . ARG A 1 101 ? -20.315 -0.191 26.650 1.00 87.62 101 ARG A C 1
ATOM 782 O O . ARG A 1 101 ? -19.143 -0.237 26.276 1.00 87.62 101 ARG A O 1
ATOM 789 N N . VAL A 1 102 ? -21.330 -0.660 25.939 1.00 90.19 102 VAL A N 1
ATOM 790 C CA . VAL A 1 102 ? -21.221 -1.273 24.615 1.00 90.19 102 VAL A CA 1
ATOM 791 C C . VAL A 1 102 ? -22.301 -0.692 23.704 1.00 90.19 102 VAL A C 1
ATOM 793 O O . VAL A 1 102 ? -23.364 -0.295 24.167 1.00 90.19 102 VAL A O 1
ATOM 796 N N . ARG A 1 103 ? -22.023 -0.593 22.411 1.00 89.19 103 ARG A N 1
ATOM 797 C CA . ARG A 1 103 ? -22.998 -0.280 21.370 1.00 89.19 103 ARG A CA 1
ATOM 798 C C . ARG A 1 103 ? -23.246 -1.551 20.573 1.00 89.19 103 ARG A C 1
ATOM 800 O O . ARG A 1 103 ? -22.293 -2.122 20.049 1.00 89.19 103 ARG A O 1
ATOM 807 N N . ILE A 1 104 ? -24.498 -1.985 20.502 1.00 87.81 104 ILE A N 1
ATOM 808 C CA . ILE A 1 104 ? -24.913 -3.163 19.739 1.00 87.81 104 ILE A CA 1
ATOM 809 C C . ILE A 1 104 ? -25.983 -2.724 18.747 1.00 87.81 104 ILE A C 1
ATOM 811 O O . ILE A 1 104 ? -26.989 -2.151 19.150 1.00 87.81 104 ILE A O 1
ATOM 815 N N . ASP A 1 105 ? -25.732 -2.929 17.454 1.00 83.50 105 ASP A N 1
ATOM 816 C CA . ASP A 1 105 ? -26.646 -2.570 16.356 1.00 83.50 105 ASP A CA 1
ATOM 817 C C . ASP A 1 105 ? -27.132 -1.103 16.392 1.00 83.50 105 ASP A C 1
ATOM 819 O O . ASP A 1 105 ? -28.238 -0.774 15.970 1.00 83.50 105 ASP A O 1
ATOM 823 N N . GLY A 1 106 ? -26.287 -0.202 16.905 1.00 80.88 106 GLY A N 1
ATOM 824 C CA . GLY A 1 106 ? -26.584 1.227 17.058 1.00 80.88 106 GLY A CA 1
ATOM 825 C C . GLY A 1 106 ? -27.192 1.622 18.409 1.00 80.88 106 GLY A C 1
ATOM 826 O O . GLY A 1 106 ? -27.181 2.807 18.745 1.00 80.88 106 GLY A O 1
ATOM 827 N N . GLU A 1 107 ? -27.636 0.669 19.229 1.00 84.56 107 GLU A N 1
ATOM 828 C CA . GLU A 1 107 ? -28.160 0.932 20.571 1.00 84.56 107 GLU A CA 1
ATOM 829 C C . GLU A 1 107 ? -27.053 0.875 21.627 1.00 84.56 107 GLU A C 1
ATOM 831 O O . GLU A 1 107 ? -26.236 -0.044 21.658 1.00 84.56 107 GLU A O 1
ATOM 836 N N . VAL A 1 108 ? -27.009 1.874 22.513 1.00 86.88 108 VAL A N 1
ATOM 837 C CA . VAL A 1 108 ? -26.037 1.924 23.613 1.00 86.88 108 VAL A CA 1
ATOM 838 C C . VAL A 1 108 ? -26.605 1.182 24.817 1.00 86.88 108 VAL A C 1
ATOM 840 O O . VAL A 1 108 ? -27.603 1.606 25.396 1.00 86.88 108 VAL A O 1
ATOM 843 N N . LEU A 1 109 ? -25.933 0.105 25.212 1.00 85.50 109 LEU A N 1
ATOM 844 C CA . LEU A 1 109 ? -26.310 -0.779 26.308 1.00 85.50 109 LEU A CA 1
ATOM 845 C C . LEU A 1 109 ? -25.222 -0.800 27.391 1.00 85.50 109 LEU A C 1
ATOM 847 O O . LEU A 1 109 ? -24.034 -0.574 27.133 1.00 85.50 109 LEU A O 1
ATOM 851 N N . ASP A 1 110 ? -25.642 -1.070 28.624 1.00 85.44 110 ASP A N 1
ATOM 852 C CA . ASP A 1 110 ? -24.742 -1.270 29.760 1.00 85.44 110 ASP A CA 1
ATOM 853 C C . ASP A 1 110 ? -24.377 -2.759 29.868 1.00 85.44 110 ASP A C 1
ATOM 855 O O . ASP A 1 110 ? -25.258 -3.615 29.957 1.00 85.44 110 ASP A O 1
ATOM 859 N N . LEU A 1 111 ? -23.077 -3.066 29.885 1.00 79.81 111 LEU A N 1
ATOM 860 C CA . LEU A 1 111 ? -22.541 -4.427 30.038 1.00 79.81 111 LEU A CA 1
ATOM 861 C C . LEU A 1 111 ? -22.862 -5.042 31.415 1.00 79.81 111 LEU A C 1
ATOM 863 O O . LEU A 1 111 ? -22.643 -6.236 31.630 1.00 79.81 111 LEU A O 1
ATOM 867 N N . GLY A 1 112 ? -23.361 -4.244 32.364 1.00 71.50 112 GLY A N 1
ATOM 868 C CA . GLY A 1 112 ? -23.886 -4.715 33.642 1.00 71.50 112 GLY A CA 1
ATOM 869 C C . GLY A 1 112 ? -25.203 -5.492 33.533 1.00 71.50 112 GLY A C 1
ATOM 870 O O . GLY A 1 112 ? -25.500 -6.274 34.440 1.00 71.50 112 GLY A O 1
ATOM 871 N N . GLN A 1 113 ? -25.963 -5.313 32.447 1.00 74.62 113 GLN A N 1
ATOM 872 C CA . GLN A 1 113 ? -27.231 -6.003 32.193 1.00 74.62 113 GLN A CA 1
ATOM 873 C C . GLN A 1 113 ? -27.016 -7.289 31.380 1.00 74.62 113 GLN A C 1
ATOM 875 O O . GLN A 1 113 ? -26.051 -7.401 30.625 1.00 74.62 113 GLN A O 1
ATOM 880 N N . ASP A 1 114 ? -27.917 -8.263 31.525 1.00 69.94 114 ASP A N 1
ATOM 881 C CA . ASP A 1 114 ? -27.902 -9.462 30.684 1.00 69.94 114 ASP A CA 1
ATOM 882 C C . ASP A 1 114 ? -28.410 -9.107 29.283 1.00 69.94 114 ASP A C 1
ATOM 884 O O . ASP A 1 114 ? -29.590 -8.826 29.074 1.00 69.94 114 ASP A O 1
ATOM 888 N N . ILE A 1 115 ? -27.494 -9.106 28.317 1.00 76.25 115 ILE A N 1
ATOM 889 C CA . ILE A 1 115 ? -27.782 -8.808 26.917 1.00 76.25 115 ILE A CA 1
ATOM 890 C C . ILE A 1 115 ? -27.950 -10.135 26.172 1.00 76.25 115 ILE A C 1
ATOM 892 O O . ILE A 1 115 ? -26.992 -10.894 26.019 1.00 76.25 115 ILE A O 1
ATOM 896 N N . ALA A 1 116 ? -29.162 -10.406 25.689 1.00 73.38 116 ALA A N 1
ATOM 897 C CA . ALA A 1 116 ? -29.456 -11.556 24.839 1.00 73.38 116 ALA A CA 1
ATOM 898 C C . ALA A 1 116 ? -29.516 -11.121 23.366 1.00 73.38 116 ALA A C 1
ATOM 900 O O . ALA A 1 116 ? -30.383 -10.338 22.981 1.00 73.38 116 ALA A O 1
ATOM 901 N N . LEU A 1 117 ? -28.591 -11.632 22.550 1.00 76.94 117 LEU A N 1
ATOM 902 C CA . LEU A 1 117 ? -28.546 -11.404 21.102 1.00 76.94 117 LEU A CA 1
ATOM 903 C C . LEU A 1 117 ? -29.133 -12.602 20.345 1.00 76.94 117 LEU A C 1
ATOM 905 O O . LEU A 1 117 ? -29.217 -13.704 20.877 1.00 76.94 117 LEU A O 1
ATOM 909 N N . ASP A 1 118 ? -29.554 -12.402 19.099 1.00 78.00 118 ASP A N 1
ATOM 910 C CA . ASP A 1 118 ? -30.187 -13.450 18.295 1.00 78.00 118 ASP A CA 1
ATOM 911 C C . ASP A 1 118 ? -29.135 -14.190 17.453 1.00 78.00 118 ASP A C 1
ATOM 913 O O . ASP A 1 118 ? -28.466 -13.607 16.602 1.00 78.00 118 ASP A O 1
ATOM 917 N N . LYS A 1 119 ? -29.026 -15.516 17.613 1.00 79.06 119 LYS A N 1
ATOM 918 C CA . LYS A 1 119 ? -28.070 -16.347 16.853 1.00 79.06 119 LYS A CA 1
ATOM 919 C C . LYS A 1 119 ? -28.195 -16.207 15.333 1.00 79.06 119 LYS A C 1
ATOM 921 O O . LYS A 1 119 ? -27.219 -16.466 14.626 1.00 79.06 119 LYS A O 1
ATOM 926 N N . GLN A 1 120 ? -29.377 -15.879 14.808 1.00 76.00 120 GLN A N 1
ATOM 927 C CA . GLN A 1 120 ? -29.623 -15.853 13.362 1.00 76.00 120 GLN A CA 1
ATOM 928 C C . GLN A 1 120 ? -29.383 -14.487 12.712 1.00 76.00 120 GLN A C 1
ATOM 930 O O . GLN A 1 120 ? -29.272 -14.411 11.476 1.00 76.00 120 GLN A O 1
ATOM 935 N N . LYS A 1 121 ? -29.270 -13.424 13.512 1.00 82.56 121 LYS A N 1
ATOM 936 C CA . LYS A 1 121 ? -29.072 -12.059 13.027 1.00 82.56 121 LYS A CA 1
ATOM 937 C C . LYS A 1 121 ? -27.595 -11.699 12.997 1.00 82.56 121 LYS A C 1
ATOM 939 O O . LYS A 1 121 ? -26.781 -12.258 13.721 1.00 82.56 121 LYS A O 1
ATOM 944 N N . LYS A 1 122 ? -27.243 -10.812 12.066 1.00 82.38 122 LYS A N 1
ATOM 945 C CA . LYS A 1 122 ? -25.911 -10.209 12.023 1.00 82.38 122 LYS A CA 1
ATOM 946 C C . LYS A 1 122 ? -25.899 -9.084 13.044 1.00 82.38 122 LYS A C 1
ATOM 948 O O . LYS A 1 122 ? -26.815 -8.269 13.004 1.00 82.38 122 LYS A O 1
ATOM 953 N N . HIS A 1 123 ? -24.876 -9.065 13.883 1.00 83.94 123 HIS A N 1
ATOM 954 C CA . HIS A 1 123 ? -24.710 -8.060 14.918 1.00 83.94 123 HIS A CA 1
ATOM 955 C C . HIS A 1 123 ? -23.416 -7.271 14.706 1.00 83.94 123 HIS A C 1
ATOM 957 O O . HIS A 1 123 ? -22.395 -7.837 14.293 1.00 83.94 123 HIS A O 1
ATOM 963 N N . ASP A 1 124 ? -23.472 -5.976 15.001 1.00 86.31 124 ASP A N 1
ATOM 964 C CA . ASP A 1 124 ? -22.326 -5.075 15.108 1.00 86.31 124 ASP A CA 1
ATOM 965 C C . ASP A 1 124 ? -22.138 -4.700 16.582 1.00 86.31 124 ASP A C 1
ATOM 967 O O . ASP A 1 124 ? -23.038 -4.129 17.194 1.00 86.31 124 ASP A O 1
ATOM 971 N N . ILE A 1 125 ? -20.983 -5.042 17.162 1.00 88.31 125 ILE A N 1
ATOM 972 C CA . ILE A 1 125 ? -20.676 -4.823 18.581 1.00 88.31 125 ILE A CA 1
ATOM 973 C C . ILE A 1 125 ? -19.429 -3.950 18.706 1.00 88.31 125 ILE A C 1
ATOM 975 O O . ILE A 1 125 ? -18.305 -4.398 18.453 1.00 88.31 125 ILE A O 1
ATOM 979 N N . ASP A 1 126 ? -19.637 -2.726 19.182 1.00 90.56 126 ASP A N 1
ATOM 980 C CA . ASP A 1 126 ? -18.597 -1.734 19.426 1.00 90.56 126 ASP A CA 1
ATOM 981 C C . ASP A 1 126 ? -18.495 -1.432 20.934 1.00 90.56 126 ASP A C 1
ATOM 983 O O . ASP A 1 126 ? -19.441 -0.957 21.560 1.00 90.56 126 ASP A O 1
ATOM 987 N N . VAL A 1 127 ? -17.341 -1.675 21.554 1.00 91.12 127 VAL A N 1
ATOM 988 C CA . VAL A 1 127 ? -17.125 -1.421 22.993 1.00 91.12 127 VAL A CA 1
ATOM 989 C C . VAL A 1 127 ? -16.592 -0.008 23.204 1.00 91.12 127 VAL A C 1
ATOM 991 O O . VAL A 1 127 ? -15.633 0.382 22.544 1.00 91.12 127 VAL A O 1
ATOM 994 N N . TYR A 1 128 ? -17.152 0.755 24.146 1.00 91.44 128 TYR A N 1
ATOM 995 C CA . TYR A 1 128 ? -16.628 2.084 24.482 1.00 91.44 128 TYR A CA 1
ATOM 996 C C . TYR A 1 128 ? -15.381 1.976 25.357 1.00 91.44 128 TYR A C 1
ATOM 998 O O . TYR A 1 128 ? -15.441 1.419 26.453 1.00 91.44 128 TYR A O 1
ATOM 1006 N N . VAL A 1 129 ? -14.276 2.566 24.899 1.00 91.06 129 VAL A N 1
ATOM 1007 C CA . VAL A 1 129 ? -12.998 2.576 25.622 1.00 91.06 129 VAL A CA 1
ATOM 1008 C C . VAL A 1 129 ? -12.824 3.873 26.407 1.00 91.06 129 VAL A C 1
ATOM 1010 O O . VAL A 1 129 ? -12.682 3.829 27.624 1.00 91.06 129 VAL A O 1
ATOM 1013 N N . ASP A 1 130 ? -12.897 5.029 25.743 1.00 90.19 130 ASP A N 1
ATOM 1014 C CA . ASP A 1 130 ? -12.792 6.334 26.411 1.00 90.19 130 ASP A CA 1
ATOM 1015 C C . ASP A 1 130 ? -13.687 7.383 25.734 1.00 90.19 130 ASP A C 1
ATOM 1017 O O . ASP A 1 130 ? -14.064 7.268 24.563 1.00 90.19 130 ASP A O 1
ATOM 1021 N N . ARG A 1 131 ? -14.035 8.424 26.491 1.00 87.44 131 ARG A N 1
ATOM 1022 C CA . ARG A 1 131 ? -14.669 9.646 25.996 1.00 87.44 131 ARG A CA 1
ATOM 1023 C C . ARG A 1 131 ? -13.752 10.820 26.304 1.00 87.44 131 ARG A C 1
ATOM 1025 O O . ARG A 1 131 ? -13.479 11.127 27.464 1.00 87.44 131 ARG A O 1
ATOM 1032 N N . LEU A 1 132 ? -13.362 11.526 25.255 1.00 86.00 132 LEU A N 1
ATOM 1033 C CA . LEU A 1 132 ? -12.390 12.605 25.312 1.00 86.00 132 LEU A CA 1
ATOM 1034 C C . LEU A 1 132 ? -12.981 13.902 24.761 1.00 86.00 132 LEU A C 1
ATOM 1036 O O . LEU A 1 132 ? -13.910 13.895 23.957 1.00 86.00 132 LEU A O 1
ATOM 1040 N N . ILE A 1 133 ? -12.444 15.028 25.222 1.00 85.31 133 ILE A N 1
ATOM 1041 C CA . ILE A 1 133 ? -12.731 16.358 24.681 1.00 85.31 133 ILE A CA 1
ATOM 1042 C C . ILE A 1 133 ? -11.384 16.969 24.345 1.00 85.31 133 ILE A C 1
ATOM 1044 O O . ILE A 1 133 ? -10.533 17.054 25.232 1.00 85.31 133 ILE A O 1
ATOM 1048 N N . ILE A 1 134 ? -11.190 17.376 23.094 1.00 82.25 134 ILE A N 1
ATOM 1049 C CA . ILE A 1 134 ? -9.947 18.024 22.675 1.00 82.25 134 ILE A CA 1
ATOM 1050 C C . ILE A 1 134 ? -9.824 19.350 23.420 1.00 82.25 134 ILE A C 1
ATOM 1052 O O . ILE A 1 134 ? -10.674 20.233 23.294 1.00 82.25 134 ILE A O 1
ATOM 1056 N N . ARG A 1 135 ? -8.772 19.468 24.230 1.00 78.75 135 ARG A N 1
ATOM 1057 C CA . ARG A 1 135 ? -8.407 20.690 24.945 1.00 78.75 135 ARG A CA 1
ATOM 1058 C C . ARG A 1 135 ? -6.982 21.069 24.557 1.00 78.75 135 ARG A C 1
ATOM 1060 O O . ARG A 1 135 ? -6.162 20.159 24.425 1.00 78.75 135 ARG A O 1
ATOM 1067 N N . PRO A 1 136 ? -6.676 22.367 24.415 1.00 67.75 136 PRO A N 1
ATOM 1068 C CA . PRO A 1 136 ? -5.308 22.804 24.193 1.00 67.75 136 PRO A CA 1
ATOM 1069 C C . PRO A 1 136 ? -4.419 22.425 25.380 1.00 67.75 136 PRO A C 1
ATOM 1071 O O . PRO A 1 136 ? -4.869 22.378 26.533 1.00 67.75 136 PRO A O 1
ATOM 1074 N N . ALA A 1 137 ? -3.143 22.171 25.093 1.00 64.19 137 ALA A N 1
ATOM 1075 C CA . ALA A 1 137 ? -2.147 21.908 26.120 1.00 64.19 137 ALA A CA 1
ATOM 1076 C C . ALA A 1 137 ? -2.049 23.106 27.093 1.00 64.19 137 ALA A C 1
ATOM 1078 O O . ALA A 1 137 ? -2.096 24.261 26.655 1.00 64.19 137 ALA A O 1
ATOM 1079 N N . PRO A 1 138 ? -1.890 22.876 28.411 1.00 67.38 138 PRO A N 1
ATOM 1080 C CA . PRO A 1 138 ? -1.772 23.966 29.373 1.00 67.38 138 PRO A CA 1
ATOM 1081 C C . PRO A 1 138 ? -0.548 24.847 29.055 1.00 67.38 138 PRO A C 1
ATOM 1083 O O . PRO A 1 138 ? 0.543 24.296 28.832 1.00 67.38 138 PRO A O 1
ATOM 1086 N N . PRO A 1 139 ? -0.675 26.190 29.082 1.00 50.91 139 PRO A N 1
ATOM 1087 C CA . PRO A 1 139 ? 0.462 27.083 28.885 1.00 50.91 139 PRO A CA 1
ATOM 1088 C C . PRO A 1 139 ? 1.489 26.861 30.006 1.00 50.91 139 PRO A C 1
ATOM 1090 O O . PRO A 1 139 ? 1.189 27.053 31.182 1.00 50.91 139 PRO A O 1
ATOM 1093 N N . GLY A 1 140 ? 2.693 26.405 29.643 1.00 59.81 140 GLY A N 1
ATOM 1094 C CA . GLY A 1 140 ? 3.780 26.070 30.580 1.00 59.81 140 GLY A CA 1
ATOM 1095 C C . GLY A 1 140 ? 4.261 24.614 30.528 1.00 59.81 140 GLY A C 1
ATOM 1096 O O . GLY A 1 140 ? 5.275 24.280 31.142 1.00 59.81 140 GLY A O 1
ATOM 1097 N N . SER A 1 141 ? 3.590 23.747 29.765 1.00 57.19 141 SER A N 1
ATOM 1098 C CA . SER A 1 141 ? 4.054 22.380 29.513 1.00 57.19 141 SER A CA 1
ATOM 1099 C C . SER A 1 141 ? 5.221 22.380 28.512 1.00 57.19 141 SER A C 1
ATOM 1101 O O . SER A 1 141 ? 5.071 22.663 27.327 1.00 57.19 141 SER A O 1
ATOM 1103 N N . LYS A 1 142 ? 6.436 22.087 28.993 1.00 51.31 142 LYS A N 1
ATOM 1104 C CA . LYS A 1 142 ? 7.639 21.910 28.160 1.00 51.31 142 LYS A CA 1
ATOM 1105 C C . LYS A 1 142 ? 7.519 20.632 27.315 1.00 51.31 142 LYS A C 1
ATOM 1107 O O . LYS A 1 142 ? 8.078 19.603 27.672 1.00 51.31 142 LYS A O 1
ATOM 1112 N N . GLY A 1 143 ? 6.768 20.685 26.217 1.00 59.25 143 GLY A N 1
ATOM 1113 C CA . GLY A 1 143 ? 6.738 19.635 25.189 1.00 59.25 143 GLY A CA 1
ATOM 1114 C C . GLY A 1 143 ? 6.001 18.336 25.543 1.00 59.25 143 GLY A C 1
ATOM 1115 O O . GLY A 1 143 ? 6.021 17.414 24.732 1.00 59.25 143 GLY A O 1
ATOM 1116 N N . PHE A 1 144 ? 5.343 18.242 26.704 1.00 61.44 144 PHE A N 1
ATOM 1117 C CA . PHE A 1 144 ? 4.516 17.090 27.078 1.00 61.44 144 PHE A CA 1
ATOM 1118 C C . PHE A 1 144 ? 3.042 17.490 27.108 1.00 61.44 144 PHE A C 1
ATOM 1120 O O . PHE A 1 144 ? 2.617 18.228 27.996 1.00 61.44 144 PHE A O 1
ATOM 1127 N N . ASP A 1 145 ? 2.275 17.001 26.137 1.00 70.31 145 ASP A N 1
ATOM 1128 C CA . ASP A 1 145 ? 0.831 17.189 26.103 1.00 70.31 145 ASP A CA 1
ATOM 1129 C C . ASP A 1 145 ? 0.145 16.041 26.876 1.00 70.31 145 ASP A C 1
ATOM 1131 O O . ASP A 1 145 ? 0.137 14.901 26.395 1.00 70.31 145 ASP A O 1
ATOM 1135 N N . PRO A 1 146 ? -0.426 16.297 28.071 1.00 76.00 146 PRO A N 1
ATOM 1136 C CA . PRO A 1 146 ? -1.120 15.269 28.845 1.00 76.00 146 PRO A CA 1
ATOM 1137 C C . PRO A 1 146 ? -2.332 14.691 28.098 1.00 76.00 146 PRO A C 1
ATOM 1139 O O . PRO A 1 146 ? -2.709 13.544 28.344 1.00 76.00 146 PRO A O 1
ATOM 1142 N N . MET A 1 147 ? -2.918 15.444 27.160 1.00 80.00 147 MET A N 1
ATOM 1143 C CA . MET A 1 147 ? -4.004 14.958 26.311 1.00 80.00 147 MET A CA 1
ATOM 1144 C C . MET A 1 147 ? -3.511 13.875 25.349 1.00 80.00 147 MET A C 1
ATOM 1146 O O . MET A 1 147 ? -4.159 12.838 25.200 1.00 80.00 147 MET A O 1
ATOM 1150 N N . ARG A 1 148 ? -2.335 14.080 24.741 1.00 83.25 148 ARG A N 1
ATOM 1151 C CA . ARG A 1 148 ? -1.721 13.124 23.811 1.00 83.25 148 ARG A CA 1
ATOM 1152 C C . ARG A 1 148 ? -1.450 11.778 24.478 1.00 83.25 148 ARG A C 1
ATOM 1154 O O . ARG A 1 148 ? -1.779 10.751 23.896 1.00 83.25 148 ARG A O 1
ATOM 1161 N N . GLY A 1 149 ? -0.911 11.785 25.701 1.00 84.81 149 GLY A N 1
ATOM 1162 C CA . GLY A 1 149 ? -0.637 10.557 26.458 1.00 84.81 149 GLY A CA 1
ATOM 1163 C C . GLY A 1 149 ? -1.901 9.738 26.738 1.00 84.81 149 GLY A C 1
ATOM 1164 O O . GLY A 1 149 ? -1.935 8.540 26.468 1.00 84.81 149 GLY A O 1
ATOM 1165 N N . ARG A 1 150 ? -2.976 10.399 27.186 1.00 86.12 150 ARG A N 1
ATOM 1166 C CA . ARG A 1 150 ? -4.266 9.737 27.438 1.00 86.12 150 ARG A CA 1
ATOM 1167 C C . ARG A 1 150 ? -4.915 9.206 26.156 1.00 86.12 150 ARG A C 1
ATOM 1169 O O . ARG A 1 150 ? -5.466 8.104 26.144 1.00 86.12 150 ARG A O 1
ATOM 1176 N N . LEU A 1 151 ? -4.860 9.988 25.077 1.00 88.06 151 LEU A N 1
ATOM 1177 C CA . LEU A 1 151 ? -5.391 9.591 23.774 1.00 88.06 151 LEU A CA 1
ATOM 1178 C C . LEU A 1 151 ? -4.645 8.364 23.229 1.00 88.06 151 LEU A C 1
ATOM 1180 O O . LEU A 1 151 ? -5.281 7.425 22.752 1.00 88.06 151 LEU A O 1
ATOM 1184 N N . GLN A 1 152 ? -3.318 8.341 23.360 1.00 89.38 152 GLN A N 1
ATOM 1185 C CA . GLN A 1 152 ? -2.488 7.211 22.955 1.00 89.38 152 GLN A CA 1
ATOM 1186 C C . GLN A 1 152 ? -2.830 5.937 23.741 1.00 89.38 152 GLN A C 1
ATOM 1188 O O . GLN A 1 152 ? -3.080 4.904 23.124 1.00 89.38 152 GLN A O 1
ATOM 1193 N N . GLU A 1 153 ? -2.922 6.008 25.072 1.00 90.50 153 GLU A N 1
ATOM 1194 C CA . GLU A 1 153 ? -3.300 4.863 25.916 1.00 90.50 153 GLU A CA 1
ATOM 1195 C C . GLU A 1 153 ? -4.681 4.301 25.536 1.00 90.50 153 GLU A C 1
ATOM 1197 O O . GLU A 1 153 ? -4.873 3.085 25.428 1.00 90.50 153 GLU A O 1
ATOM 1202 N N . SER A 1 154 ? -5.637 5.191 25.258 1.00 91.38 154 SER A N 1
ATOM 1203 C CA . SER A 1 154 ? -6.995 4.818 24.851 1.00 91.38 154 SER A CA 1
ATOM 1204 C C . SER A 1 154 ? -7.022 4.128 23.486 1.00 91.38 154 SER A C 1
ATOM 1206 O O . SER A 1 154 ? -7.696 3.111 23.316 1.00 91.38 154 SER A O 1
ATOM 1208 N N . ILE A 1 155 ? -6.272 4.650 22.511 1.00 90.44 155 ILE A N 1
ATOM 1209 C CA . ILE A 1 155 ? -6.171 4.063 21.168 1.00 90.44 155 ILE A CA 1
ATOM 1210 C C . ILE A 1 155 ? -5.453 2.715 21.221 1.00 90.44 155 ILE A C 1
ATOM 1212 O O . ILE A 1 155 ? -5.944 1.756 20.636 1.00 90.44 155 ILE A O 1
ATOM 1216 N N . GLU A 1 156 ? -4.344 2.598 21.952 1.00 91.06 156 GLU A N 1
ATOM 1217 C CA . GLU A 1 156 ? -3.640 1.320 22.118 1.00 91.06 156 GLU A CA 1
ATOM 1218 C C . GLU A 1 156 ? -4.528 0.263 22.780 1.00 91.06 156 GLU A C 1
ATOM 1220 O O . GLU A 1 156 ? -4.518 -0.903 22.379 1.00 91.06 156 GLU A O 1
ATOM 1225 N N . THR A 1 157 ? -5.327 0.664 23.770 1.00 90.75 157 THR A N 1
ATOM 1226 C CA . THR A 1 157 ? -6.303 -0.222 24.410 1.00 90.75 157 THR A CA 1
ATOM 1227 C C . THR A 1 157 ? -7.367 -0.671 23.409 1.00 90.75 157 THR A C 1
ATOM 1229 O O . THR A 1 157 ? -7.642 -1.866 23.311 1.00 90.75 157 THR A O 1
ATOM 1232 N N . ALA A 1 158 ? -7.918 0.248 22.612 1.00 90.94 158 ALA A N 1
ATOM 1233 C CA . ALA A 1 158 ? -8.914 -0.081 21.595 1.00 90.94 158 ALA A CA 1
ATOM 1234 C C . ALA A 1 158 ? -8.363 -1.025 20.512 1.00 90.94 158 ALA A C 1
ATOM 1236 O O . ALA A 1 158 ? -8.986 -2.045 20.214 1.00 90.94 158 ALA A O 1
ATOM 1237 N N . LEU A 1 159 ? -7.161 -0.741 19.999 1.00 88.75 159 LEU A N 1
ATOM 1238 C CA . LEU A 1 159 ? -6.475 -1.575 19.011 1.00 88.75 159 LEU A CA 1
ATOM 1239 C C . LEU A 1 159 ? -6.219 -2.989 19.549 1.00 88.75 159 LEU A C 1
ATOM 1241 O O . LEU A 1 159 ? -6.478 -3.965 18.847 1.00 88.75 159 LEU A O 1
ATOM 1245 N N . LYS A 1 160 ? -5.778 -3.128 20.808 1.00 89.44 160 LYS A N 1
ATOM 1246 C CA . LYS A 1 160 ? -5.571 -4.442 21.449 1.00 89.44 160 LYS A CA 1
ATOM 1247 C C . LYS A 1 160 ? -6.869 -5.237 21.603 1.00 89.44 160 LYS A C 1
ATOM 1249 O O . LYS A 1 160 ? -6.834 -6.463 21.540 1.00 89.44 160 LYS A O 1
ATOM 1254 N N . LEU A 1 161 ? -8.001 -4.567 21.822 1.00 87.56 161 LEU A N 1
ATOM 1255 C CA . LEU A 1 161 ? -9.299 -5.224 21.996 1.00 87.56 161 LEU A CA 1
ATOM 1256 C C . LEU A 1 161 ? -9.902 -5.704 20.674 1.00 87.56 161 LEU A C 1
ATOM 1258 O O . LEU A 1 161 ? -10.473 -6.789 20.643 1.00 87.56 161 LEU A O 1
ATOM 1262 N N . ALA A 1 162 ? -9.765 -4.920 19.605 1.00 83.50 162 ALA A N 1
ATOM 1263 C CA . ALA A 1 162 ? -10.353 -5.192 18.291 1.00 83.50 162 ALA A CA 1
ATOM 1264 C C . ALA A 1 162 ? -9.308 -5.634 17.242 1.00 83.50 162 ALA A C 1
ATOM 1266 O O . ALA A 1 162 ? -9.421 -5.312 16.061 1.00 83.50 162 ALA A O 1
ATOM 1267 N N . GLU A 1 163 ? -8.264 -6.349 17.679 1.00 82.12 163 GLU A N 1
ATOM 1268 C CA . GLU A 1 163 ? -7.217 -6.963 16.837 1.00 82.12 163 GLU A CA 1
ATOM 1269 C C . GLU A 1 163 ? -6.529 -6.026 15.817 1.00 82.12 163 GLU A C 1
ATOM 1271 O O . GLU A 1 163 ? -6.048 -6.471 14.765 1.00 82.12 163 GLU A O 1
ATOM 1276 N N . GLY A 1 164 ? -6.414 -4.741 16.155 1.00 81.25 164 GLY A N 1
ATOM 1277 C CA . GLY A 1 164 ? -5.804 -3.701 15.327 1.00 81.25 164 GLY A CA 1
ATOM 1278 C C . GLY A 1 164 ? -6.807 -2.762 14.655 1.00 81.25 164 GLY A C 1
ATOM 1279 O O . GLY A 1 164 ? -6.420 -2.058 13.730 1.00 81.25 164 GLY A O 1
ATOM 1280 N N . LEU A 1 165 ? -8.071 -2.734 15.083 1.00 85.31 165 LEU A N 1
ATOM 1281 C CA . LEU A 1 165 ? -9.078 -1.770 14.628 1.00 85.31 165 LEU A CA 1
ATOM 1282 C C . LEU A 1 165 ? -9.471 -0.808 15.753 1.00 85.31 165 LEU A C 1
ATOM 1284 O O . LEU A 1 165 ? -9.535 -1.183 16.919 1.00 85.31 165 LEU A O 1
ATOM 1288 N N . VAL A 1 166 ? -9.780 0.437 15.410 1.00 89.12 166 VAL A N 1
ATOM 1289 C CA . VAL A 1 166 ? -10.360 1.410 16.342 1.00 89.12 166 VAL A CA 1
ATOM 1290 C C . VAL A 1 166 ? -11.358 2.283 15.600 1.00 89.12 166 VAL A C 1
ATOM 1292 O O . VAL A 1 166 ? -11.083 2.772 14.509 1.00 89.12 166 VAL A O 1
ATOM 1295 N N . LYS A 1 167 ? -12.539 2.469 16.177 1.00 88.62 167 LYS A N 1
ATOM 1296 C CA . LYS A 1 167 ? -13.581 3.354 15.663 1.00 88.62 167 LYS A CA 1
ATOM 1297 C C . LYS A 1 167 ? -13.609 4.613 16.526 1.00 88.62 167 LYS A C 1
ATOM 1299 O O . LYS A 1 167 ? -13.583 4.531 17.749 1.00 88.62 167 LYS A O 1
ATOM 1304 N N . VAL A 1 168 ? -13.638 5.780 15.898 1.00 89.06 168 VAL A N 1
ATOM 1305 C CA . VAL A 1 168 ? -13.706 7.076 16.574 1.00 89.06 168 VAL A CA 1
ATOM 1306 C C . VAL A 1 168 ? -14.948 7.800 16.092 1.00 89.06 168 VAL A C 1
ATOM 1308 O O . VAL A 1 168 ? -15.104 8.040 14.899 1.00 89.06 168 VAL A O 1
ATOM 1311 N N . GLU A 1 169 ? -15.825 8.145 17.023 1.00 88.38 169 GLU A N 1
ATOM 1312 C CA . GLU A 1 169 ? -17.055 8.879 16.746 1.00 88.38 169 GLU A CA 1
ATOM 1313 C C . GLU A 1 169 ? -16.940 10.331 17.220 1.00 88.38 169 GLU A C 1
ATOM 1315 O O . GLU A 1 169 ? -16.488 10.601 18.338 1.00 88.38 169 GLU A O 1
ATOM 1320 N N . GLN A 1 170 ? -17.403 11.259 16.383 1.00 86.00 170 GLN A N 1
ATOM 1321 C CA . GLN A 1 170 ? -17.467 12.695 16.647 1.00 86.00 170 GLN A CA 1
ATOM 1322 C C . GLN A 1 170 ? -18.925 13.154 16.832 1.00 86.00 170 GLN A C 1
ATOM 1324 O O . GLN A 1 170 ? -19.567 13.600 15.882 1.00 86.00 170 GLN A O 1
ATOM 1329 N N . PRO A 1 171 ? -19.492 13.092 18.049 1.00 76.38 171 PRO A N 1
ATOM 1330 C CA . PRO A 1 171 ? -20.894 13.446 18.284 1.00 76.38 171 PRO A CA 1
ATOM 1331 C C . PRO A 1 171 ? -21.269 14.901 17.947 1.00 76.38 171 PRO A C 1
ATOM 1333 O O . PRO A 1 171 ? -22.454 15.191 17.815 1.00 76.38 171 PRO A O 1
ATOM 1336 N N . ASP A 1 172 ? -20.303 15.817 17.816 1.00 69.25 172 ASP A N 1
ATOM 1337 C CA . ASP A 1 172 ? -20.579 17.225 17.493 1.00 69.25 172 ASP A CA 1
ATOM 1338 C C . ASP A 1 172 ? -20.836 17.468 15.983 1.00 69.25 172 ASP A C 1
ATOM 1340 O O . ASP A 1 172 ? -21.389 18.506 15.614 1.00 69.25 172 ASP A O 1
ATOM 1344 N N . LEU A 1 173 ? -20.495 16.519 15.097 1.00 67.56 173 LEU A N 1
ATOM 1345 C CA . LEU A 1 173 ? -20.762 16.606 13.654 1.00 67.56 173 LEU A CA 1
ATOM 1346 C C . LEU A 1 173 ? -22.137 16.012 13.309 1.00 67.56 173 LEU A C 1
ATOM 1348 O O . LEU A 1 173 ? -22.434 14.862 13.628 1.00 67.56 173 LEU A O 1
ATOM 1352 N N . LYS A 1 174 ? -22.983 16.787 12.614 1.00 46.31 174 LYS A N 1
ATOM 1353 C CA . LYS A 1 174 ? -24.235 16.288 12.018 1.00 46.31 174 LYS A CA 1
ATOM 1354 C C . LYS A 1 174 ? -23.925 15.582 10.695 1.00 46.31 174 LYS A C 1
ATOM 1356 O O . LYS A 1 174 ? -23.636 16.258 9.712 1.00 46.31 174 LYS A O 1
ATOM 1361 N N . GLY A 1 175 ? -24.019 14.254 10.661 1.00 62.62 175 GLY A N 1
ATOM 1362 C CA . GLY A 1 175 ? -23.810 13.444 9.456 1.00 62.62 175 GLY A CA 1
ATOM 1363 C C . GLY A 1 175 ? -23.054 12.150 9.751 1.00 62.62 175 GLY A C 1
ATOM 1364 O O . GLY A 1 175 ? -23.188 11.606 10.844 1.00 62.62 175 GLY A O 1
ATOM 1365 N N . ASP A 1 176 ? -22.268 11.684 8.776 1.00 56.69 176 ASP A N 1
ATOM 1366 C CA . ASP A 1 176 ? -21.351 10.550 8.932 1.00 56.69 176 ASP A CA 1
ATOM 1367 C C . ASP A 1 176 ? -20.187 10.969 9.838 1.00 56.69 176 ASP A C 1
ATOM 1369 O O . ASP A 1 176 ? -19.257 11.664 9.426 1.00 56.69 176 ASP A O 1
ATOM 1373 N N . ASN A 1 177 ? -20.317 10.653 11.121 1.00 75.75 177 ASN A N 1
ATOM 1374 C CA . ASN A 1 177 ? -19.428 11.105 12.182 1.00 75.75 177 ASN A CA 1
ATOM 1375 C C . ASN A 1 177 ? -18.570 9.970 12.758 1.00 75.75 177 ASN A C 1
ATOM 1377 O O . ASN A 1 177 ? -17.911 10.155 13.784 1.00 75.75 177 ASN A O 1
ATOM 1381 N N . GLU A 1 178 ? -18.572 8.807 12.107 1.00 81.56 178 GLU A N 1
ATOM 1382 C CA . GLU A 1 178 ? -17.788 7.643 12.494 1.00 81.56 178 GLU A CA 1
ATOM 1383 C C . GLU A 1 178 ? -16.572 7.502 11.573 1.00 81.56 178 GLU A C 1
ATOM 1385 O O . GLU A 1 178 ? -16.687 7.301 10.368 1.00 81.56 178 GLU A O 1
ATOM 1390 N N . THR A 1 179 ? -15.369 7.568 12.141 1.00 83.56 179 THR A N 1
ATOM 1391 C CA . THR A 1 179 ? -14.130 7.272 11.416 1.00 83.56 179 THR A CA 1
ATOM 1392 C C . THR A 1 179 ? -13.516 5.990 11.954 1.00 83.56 179 THR A C 1
ATOM 1394 O O . THR A 1 179 ? -13.205 5.886 13.139 1.00 83.56 179 THR A O 1
ATOM 1397 N N . LEU A 1 180 ? -13.313 5.005 11.083 1.00 82.69 180 LEU A N 1
ATOM 1398 C CA . LEU A 1 180 ? -12.608 3.775 11.425 1.00 82.69 180 LEU A CA 1
ATOM 1399 C C . LEU A 1 180 ? -11.127 3.884 11.047 1.00 82.69 180 LEU A C 1
ATOM 1401 O O . LEU A 1 180 ? -10.785 4.261 9.926 1.00 82.69 180 LEU A O 1
ATOM 1405 N N . TYR A 1 181 ? -10.260 3.481 11.964 1.00 85.19 181 TYR A N 1
ATOM 1406 C CA . TYR A 1 181 ? -8.827 3.349 11.762 1.00 85.19 181 TYR A CA 1
ATOM 1407 C C . TYR A 1 181 ? -8.399 1.890 11.940 1.00 85.19 181 TYR A C 1
ATOM 1409 O O . TYR A 1 181 ? -8.991 1.136 12.715 1.00 85.19 181 TYR A O 1
ATOM 1417 N N . SER A 1 182 ? -7.355 1.498 11.213 1.00 83.25 182 SER A N 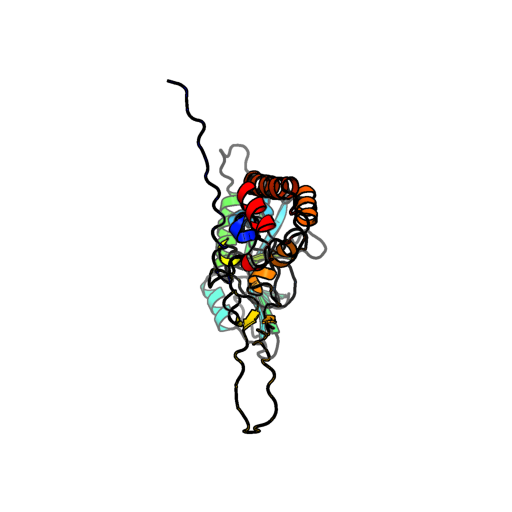1
ATOM 1418 C CA . SER A 1 182 ? -6.761 0.163 11.261 1.00 83.25 182 SER A CA 1
ATOM 1419 C C . SER A 1 182 ? -5.248 0.281 11.388 1.00 83.25 182 SER A C 1
ATOM 1421 O O . SER A 1 182 ? -4.630 1.065 10.671 1.00 83.25 182 SER A O 1
ATOM 1423 N N . GLU A 1 183 ? -4.648 -0.512 12.267 1.00 81.06 183 GLU A N 1
ATOM 1424 C CA . GLU A 1 183 ? -3.198 -0.675 12.393 1.00 81.06 183 GLU A CA 1
ATOM 1425 C C . GLU A 1 183 ? -2.651 -1.635 11.330 1.00 81.06 183 GLU A C 1
ATOM 1427 O O . GLU A 1 183 ? -1.548 -1.452 10.815 1.00 81.06 183 GLU A O 1
ATOM 1432 N N . LYS A 1 184 ? -3.448 -2.636 10.942 1.00 75.81 184 LYS A N 1
ATOM 1433 C CA . LYS A 1 184 ? -3.084 -3.614 9.910 1.00 75.81 184 LYS A CA 1
ATOM 1434 C C . LYS A 1 184 ? -3.573 -3.160 8.537 1.00 75.81 184 LYS A C 1
ATOM 1436 O O . LYS A 1 184 ? -4.628 -2.538 8.417 1.00 75.81 184 LYS A O 1
ATOM 1441 N N . PHE A 1 185 ? -2.854 -3.539 7.481 1.00 75.00 185 PHE A N 1
ATOM 1442 C CA . PHE A 1 185 ? -3.364 -3.438 6.114 1.00 75.00 185 PHE A CA 1
ATOM 1443 C C . PHE A 1 185 ? -4.464 -4.486 5.927 1.00 75.00 185 PHE A C 1
ATOM 1445 O O . PHE A 1 185 ? -4.187 -5.632 5.593 1.00 75.00 185 PHE A O 1
ATOM 1452 N N . ALA A 1 186 ? -5.715 -4.127 6.193 1.00 74.69 186 ALA A N 1
ATOM 1453 C CA . ALA A 1 186 ? -6.841 -5.040 6.053 1.00 74.69 186 ALA A CA 1
ATOM 1454 C C . ALA A 1 186 ? -8.007 -4.365 5.334 1.00 74.69 186 ALA A C 1
ATOM 1456 O O . ALA A 1 186 ? -8.319 -3.196 5.566 1.00 74.69 186 ALA A O 1
ATOM 1457 N N . CYS A 1 187 ? -8.661 -5.112 4.447 1.00 74.69 187 CYS A N 1
ATOM 1458 C CA . CYS A 1 187 ? -9.889 -4.660 3.817 1.00 74.69 187 CYS A CA 1
ATOM 1459 C C . CYS A 1 187 ? -11.059 -4.768 4.798 1.00 74.69 187 CYS A C 1
ATOM 1461 O O . CYS A 1 187 ? -11.347 -5.844 5.322 1.00 74.69 187 CYS A O 1
ATOM 1463 N N . MET A 1 188 ? -11.776 -3.660 4.977 1.00 68.31 188 MET A N 1
ATOM 1464 C CA . MET A 1 188 ? -12.889 -3.554 5.921 1.00 68.31 188 MET A CA 1
ATOM 1465 C C . MET A 1 188 ? -14.116 -4.387 5.528 1.00 68.31 188 MET A C 1
ATOM 1467 O O . MET A 1 188 ? -14.801 -4.890 6.409 1.00 68.31 188 MET A O 1
ATOM 1471 N N . ASP A 1 189 ? -14.402 -4.535 4.232 1.00 69.00 189 ASP A N 1
ATOM 1472 C CA . ASP A 1 189 ? -15.592 -5.261 3.763 1.00 69.00 189 ASP A CA 1
ATOM 1473 C C . ASP A 1 189 ? -15.321 -6.744 3.509 1.00 69.00 189 ASP A C 1
ATOM 1475 O O . ASP A 1 189 ? -16.193 -7.584 3.708 1.00 69.00 189 ASP A O 1
ATOM 1479 N N . CYS A 1 190 ? -14.112 -7.072 3.048 1.00 71.94 190 CYS A N 1
ATOM 1480 C CA . CYS A 1 190 ? -13.760 -8.438 2.660 1.00 71.94 190 CYS A CA 1
ATOM 1481 C C . CYS A 1 190 ? -13.077 -9.220 3.789 1.00 71.94 190 CYS A C 1
ATOM 1483 O O . CYS A 1 190 ? -12.971 -10.438 3.699 1.00 71.94 190 CYS A O 1
ATOM 1485 N N . GLY A 1 191 ? -12.570 -8.540 4.825 1.00 67.06 191 GLY A N 1
ATOM 1486 C CA . GLY A 1 191 ? -11.824 -9.168 5.921 1.00 67.06 191 GLY A CA 1
ATOM 1487 C C . GLY A 1 191 ? -10.446 -9.710 5.522 1.00 67.06 191 GLY A C 1
ATOM 1488 O O . GLY A 1 191 ? -9.807 -10.393 6.317 1.00 67.06 191 GLY A O 1
ATOM 1489 N N . VAL A 1 192 ? -9.978 -9.419 4.304 1.00 71.88 192 VAL A N 1
ATOM 1490 C CA . VAL A 1 192 ? -8.663 -9.856 3.821 1.00 71.88 192 VAL A CA 1
ATOM 1491 C C . VAL A 1 192 ? -7.584 -8.986 4.456 1.00 71.88 192 VAL A C 1
ATOM 1493 O O . VAL A 1 192 ? -7.633 -7.760 4.344 1.00 71.88 192 VAL A O 1
ATOM 1496 N N . SER A 1 193 ? -6.612 -9.621 5.108 1.00 72.25 193 SER A N 1
ATOM 1497 C CA . SER A 1 193 ? -5.419 -8.962 5.634 1.00 72.25 193 SER A CA 1
ATOM 1498 C C . SER A 1 193 ? -4.254 -9.136 4.666 1.00 72.25 193 SER A C 1
ATOM 1500 O O . SER A 1 193 ? -4.035 -10.219 4.130 1.00 72.25 193 SER A O 1
ATOM 1502 N N . TYR A 1 194 ? -3.505 -8.059 4.468 1.00 75.50 194 TYR A N 1
ATOM 1503 C CA . TYR A 1 194 ? -2.345 -7.984 3.599 1.00 75.50 194 TYR A CA 1
ATOM 1504 C C . TYR A 1 194 ? -1.079 -7.752 4.428 1.00 75.50 194 TYR A C 1
ATOM 1506 O O . TYR A 1 194 ? -1.123 -7.050 5.445 1.00 75.50 194 TYR A O 1
ATOM 1514 N N . PRO A 1 195 ? 0.064 -8.314 4.003 1.00 69.38 195 PRO A N 1
ATOM 1515 C CA . PRO A 1 195 ? 1.346 -7.966 4.592 1.00 69.38 195 PRO A CA 1
ATOM 1516 C C . PRO A 1 195 ? 1.685 -6.499 4.302 1.00 69.38 195 PRO A C 1
ATOM 1518 O O . PRO A 1 195 ? 1.212 -5.914 3.324 1.00 69.38 195 PRO A O 1
ATOM 1521 N N . ALA A 1 196 ? 2.533 -5.908 5.144 1.00 77.00 196 ALA A N 1
ATOM 1522 C CA . ALA A 1 196 ? 3.037 -4.563 4.904 1.00 77.00 196 ALA A CA 1
ATOM 1523 C C . ALA A 1 196 ? 3.752 -4.484 3.537 1.00 77.00 196 ALA A C 1
ATOM 1525 O O . ALA A 1 196 ? 4.438 -5.435 3.143 1.00 77.00 196 ALA A O 1
ATOM 1526 N N . PRO A 1 197 ? 3.601 -3.373 2.794 1.00 84.88 197 PRO A N 1
ATOM 1527 C CA . PRO A 1 197 ? 4.252 -3.214 1.507 1.00 84.88 197 PRO A CA 1
ATOM 1528 C C . PRO A 1 197 ? 5.764 -3.126 1.683 1.00 84.88 197 PRO A C 1
ATOM 1530 O O . PRO A 1 197 ? 6.297 -2.172 2.248 1.00 84.88 197 PRO A O 1
ATOM 1533 N N . GLU A 1 198 ? 6.464 -4.111 1.136 1.00 88.81 198 GLU A N 1
ATOM 1534 C CA . GLU A 1 198 ? 7.916 -4.127 1.055 1.00 88.81 198 GLU A CA 1
ATOM 1535 C C . GLU A 1 198 ? 8.360 -4.158 -0.411 1.00 88.81 198 GLU A C 1
ATOM 1537 O O . 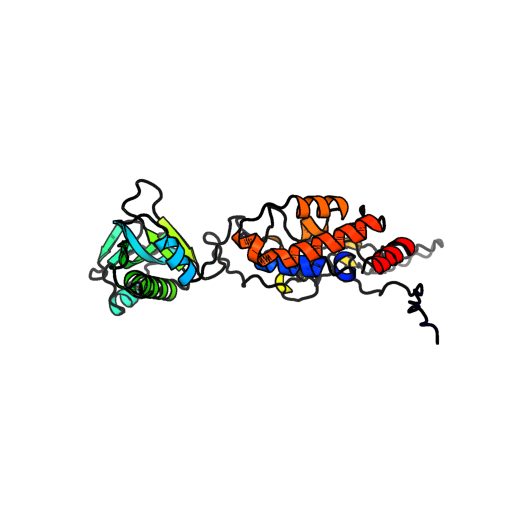GLU A 1 198 ? 7.650 -4.687 -1.270 1.00 88.81 198 GLU A O 1
ATOM 1542 N N . PRO A 1 199 ? 9.577 -3.687 -0.741 1.00 91.19 199 PRO A N 1
ATOM 1543 C CA . PRO A 1 199 ? 10.089 -3.742 -2.114 1.00 91.19 199 PRO A CA 1
ATOM 1544 C C . PRO A 1 199 ? 10.141 -5.164 -2.701 1.00 91.19 199 PRO A C 1
ATOM 1546 O O . PRO A 1 199 ? 10.176 -5.340 -3.920 1.00 91.19 199 PRO A O 1
ATOM 1549 N N . ARG A 1 200 ? 10.177 -6.194 -1.846 1.00 90.69 200 ARG A N 1
ATOM 1550 C CA . ARG A 1 200 ? 10.153 -7.612 -2.242 1.00 90.69 200 ARG A CA 1
ATOM 1551 C C . ARG A 1 200 ? 8.765 -8.068 -2.690 1.00 90.69 200 ARG A C 1
ATOM 1553 O O . ARG A 1 200 ? 8.683 -8.897 -3.592 1.00 90.69 200 ARG A O 1
ATOM 1560 N N . THR A 1 201 ? 7.701 -7.474 -2.149 1.00 89.94 201 THR A N 1
ATOM 1561 C CA . THR A 1 201 ? 6.309 -7.719 -2.558 1.00 89.94 201 THR A CA 1
ATOM 1562 C C . THR A 1 201 ? 6.079 -7.337 -4.020 1.00 89.94 201 THR A C 1
ATOM 1564 O O . THR A 1 201 ? 5.274 -7.952 -4.705 1.00 89.94 201 THR A O 1
ATOM 1567 N N . PHE A 1 202 ? 6.841 -6.380 -4.551 1.00 94.12 202 PHE A N 1
ATOM 1568 C CA . PHE A 1 202 ? 6.765 -5.960 -5.955 1.00 94.12 202 PHE A CA 1
ATOM 1569 C C . PHE A 1 202 ? 7.779 -6.670 -6.867 1.00 94.12 202 PHE A C 1
ATOM 1571 O O . PHE A 1 202 ? 7.956 -6.287 -8.023 1.00 94.12 202 PHE A O 1
ATOM 1578 N N . SER A 1 203 ? 8.496 -7.682 -6.370 1.00 93.38 203 SER A N 1
ATOM 1579 C CA . SER A 1 203 ? 9.484 -8.423 -7.153 1.00 93.38 203 SER A CA 1
ATOM 1580 C C . SER A 1 203 ? 8.921 -9.756 -7.632 1.00 93.38 203 SER A C 1
ATOM 1582 O O . SER A 1 203 ? 8.654 -10.642 -6.825 1.00 93.38 203 SER A O 1
ATOM 1584 N N . PHE A 1 204 ? 8.847 -9.941 -8.950 1.00 91.94 204 PHE A N 1
ATOM 1585 C CA . PHE A 1 204 ? 8.538 -11.239 -9.559 1.00 91.94 204 PHE A CA 1
ATOM 1586 C C . PHE A 1 204 ? 9.693 -12.254 -9.443 1.00 91.94 204 PHE A C 1
ATOM 1588 O O . PHE A 1 204 ? 9.526 -13.421 -9.773 1.00 91.94 204 PHE A O 1
ATOM 1595 N N . ASN A 1 205 ? 10.863 -11.835 -8.945 1.00 90.75 205 ASN A N 1
ATOM 1596 C CA . ASN A 1 205 ? 11.979 -12.731 -8.621 1.00 90.75 205 ASN A CA 1
ATOM 1597 C C . ASN A 1 205 ? 11.915 -13.256 -7.178 1.00 90.75 205 ASN A C 1
ATOM 1599 O O . ASN A 1 205 ? 12.728 -14.093 -6.794 1.00 90.75 205 ASN A O 1
ATOM 1603 N N . SER A 1 206 ? 10.983 -12.752 -6.362 1.00 89.38 206 SER A N 1
ATOM 1604 C CA . SER A 1 206 ? 10.799 -13.171 -4.975 1.00 89.38 206 SER A CA 1
ATOM 1605 C C . SER A 1 206 ? 9.484 -13.934 -4.823 1.00 89.38 206 SER A C 1
ATOM 1607 O O . SER A 1 206 ? 8.467 -13.454 -5.319 1.00 89.38 206 SER A O 1
ATOM 1609 N N . PRO A 1 207 ? 9.436 -15.038 -4.055 1.00 88.12 207 PRO A N 1
ATOM 1610 C CA . PRO A 1 207 ? 8.185 -15.743 -3.754 1.00 88.12 207 PRO A CA 1
ATOM 1611 C C . PRO A 1 207 ? 7.103 -14.862 -3.108 1.00 88.12 207 PRO A C 1
ATOM 1613 O O . PRO A 1 207 ? 5.919 -15.193 -3.151 1.00 88.12 207 PRO A O 1
ATOM 1616 N N . MET A 1 208 ? 7.492 -13.737 -2.494 1.00 86.62 208 MET A N 1
ATOM 1617 C CA . MET A 1 208 ? 6.548 -12.792 -1.896 1.00 86.62 208 MET A CA 1
ATOM 1618 C C . MET A 1 208 ? 5.703 -12.071 -2.949 1.00 86.62 208 MET A C 1
ATOM 1620 O O . MET A 1 208 ? 4.506 -11.913 -2.731 1.00 86.62 208 MET A O 1
ATOM 1624 N N . GLY A 1 209 ? 6.307 -11.677 -4.074 1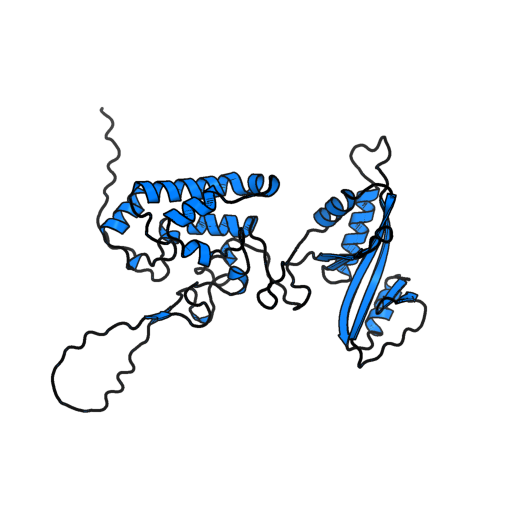.00 89.12 209 GLY A N 1
ATOM 1625 C CA . GLY A 1 209 ? 5.645 -10.922 -5.140 1.00 89.12 209 GLY A CA 1
ATOM 1626 C C . GLY A 1 209 ? 5.344 -11.717 -6.405 1.00 89.12 209 GLY A C 1
ATOM 1627 O O . GLY A 1 209 ? 4.458 -11.329 -7.156 1.00 89.12 209 GLY A O 1
ATOM 1628 N N . ALA A 1 210 ? 6.052 -12.819 -6.650 1.00 93.06 210 ALA A N 1
ATOM 1629 C CA . ALA A 1 210 ? 5.894 -13.644 -7.840 1.00 93.06 210 ALA A CA 1
ATOM 1630 C C . ALA A 1 210 ? 4.535 -14.349 -7.873 1.00 93.06 210 ALA A C 1
ATOM 1632 O O . ALA A 1 210 ? 4.108 -14.934 -6.876 1.00 93.06 210 ALA A O 1
ATOM 1633 N N . CYS A 1 211 ? 3.889 -14.333 -9.038 1.00 93.00 211 CYS A N 1
ATOM 1634 C CA . CYS A 1 211 ? 2.702 -15.145 -9.292 1.00 93.00 211 CYS A CA 1
ATOM 1635 C C . CYS A 1 211 ? 3.021 -16.631 -9.019 1.00 93.00 211 CYS A C 1
ATOM 1637 O O . CYS A 1 211 ? 4.021 -17.117 -9.559 1.00 93.00 211 CYS A O 1
ATOM 1639 N N . PRO A 1 212 ? 2.210 -17.339 -8.206 1.00 90.81 212 PRO A N 1
ATOM 1640 C CA . PRO A 1 212 ? 2.474 -18.729 -7.831 1.00 90.81 212 PRO A CA 1
ATOM 1641 C C . PRO A 1 212 ? 2.357 -19.690 -9.019 1.00 90.81 212 PRO A C 1
ATOM 1643 O O . PRO A 1 212 ? 3.158 -20.609 -9.124 1.00 90.81 212 PRO A O 1
ATOM 1646 N N . GLU A 1 213 ? 1.437 -19.432 -9.953 1.00 91.38 213 GLU A N 1
ATOM 1647 C CA . GLU A 1 213 ? 1.200 -20.302 -11.113 1.00 91.38 213 GLU A CA 1
ATOM 1648 C C . GLU A 1 213 ? 2.389 -20.329 -12.078 1.00 91.38 213 GLU A C 1
ATOM 1650 O O . GLU A 1 213 ? 2.847 -21.385 -12.500 1.00 91.38 213 GLU A O 1
ATOM 1655 N N . CYS A 1 214 ? 2.934 -19.159 -12.419 1.00 89.94 214 CYS A N 1
ATOM 1656 C CA . CYS A 1 214 ? 4.052 -19.060 -13.364 1.00 89.94 214 CYS A CA 1
ATOM 1657 C C . CYS A 1 214 ? 5.414 -18.848 -12.690 1.00 89.94 214 CYS A C 1
ATOM 1659 O O . CYS A 1 214 ? 6.395 -18.567 -13.378 1.00 89.94 214 CYS A O 1
ATOM 1661 N N . ASN A 1 215 ? 5.493 -18.890 -11.356 1.00 89.88 215 ASN A N 1
ATOM 1662 C CA . ASN A 1 215 ? 6.704 -18.590 -10.579 1.00 89.88 215 ASN A CA 1
ATOM 1663 C C . ASN A 1 215 ? 7.436 -17.310 -11.038 1.00 89.88 215 ASN A C 1
ATOM 1665 O O . ASN A 1 215 ? 8.671 -17.270 -11.142 1.00 89.88 215 ASN A O 1
ATOM 1669 N N . GLY A 1 216 ? 6.660 -16.272 -11.365 1.00 89.69 216 GLY A N 1
ATOM 1670 C CA . GLY A 1 216 ? 7.172 -14.979 -11.821 1.00 89.69 216 GLY A CA 1
ATOM 1671 C C . GLY A 1 216 ? 7.735 -14.941 -13.247 1.00 89.69 216 GLY A C 1
ATOM 1672 O O . GLY A 1 216 ? 8.445 -13.996 -13.588 1.00 89.69 216 GLY A O 1
ATOM 1673 N N . LEU A 1 217 ? 7.444 -15.937 -14.090 1.00 87.19 217 LEU A N 1
ATOM 1674 C CA . LEU A 1 217 ? 7.833 -15.942 -15.508 1.00 87.19 217 LEU A CA 1
ATOM 1675 C C . LEU A 1 217 ? 6.859 -15.135 -16.380 1.00 87.19 217 LEU A C 1
ATOM 1677 O O . LEU A 1 217 ? 7.283 -14.418 -17.284 1.00 87.19 217 LEU A O 1
ATOM 1681 N N . GLY A 1 218 ? 5.559 -15.206 -16.076 1.00 87.56 218 GLY A N 1
ATOM 1682 C CA . GLY A 1 218 ? 4.478 -14.538 -16.816 1.00 87.56 218 GLY A CA 1
ATOM 1683 C C . GLY A 1 218 ? 3.939 -15.324 -18.013 1.00 87.56 218 GLY A C 1
ATOM 1684 O O . GLY A 1 218 ? 2.897 -14.967 -18.556 1.00 87.56 218 GLY A O 1
ATOM 1685 N N . TYR A 1 219 ? 4.600 -16.409 -18.396 1.00 87.06 219 TYR A N 1
ATOM 1686 C CA . TYR A 1 219 ? 4.206 -17.290 -19.490 1.00 87.06 219 TYR A CA 1
ATOM 1687 C C . TYR A 1 219 ? 4.562 -18.738 -19.150 1.00 87.06 219 TYR A C 1
ATOM 1689 O O . TYR A 1 219 ? 5.384 -18.984 -18.264 1.00 87.06 219 TYR A O 1
ATOM 1697 N N . PHE A 1 220 ? 3.946 -19.671 -19.866 1.00 83.75 220 PHE A N 1
ATOM 1698 C CA . PHE A 1 220 ? 4.324 -21.076 -19.886 1.00 83.75 220 PHE A CA 1
ATOM 1699 C C . PHE A 1 220 ? 4.917 -21.418 -21.250 1.00 83.75 220 PHE A C 1
ATOM 1701 O O . PHE A 1 220 ? 4.459 -20.921 -22.285 1.00 83.75 220 PHE A O 1
ATOM 1708 N N . VAL A 1 221 ? 5.945 -22.259 -21.232 1.00 71.06 221 VAL A N 1
ATOM 1709 C CA . VAL A 1 221 ? 6.475 -22.906 -22.430 1.00 71.06 221 VAL A CA 1
ATOM 1710 C C . VAL A 1 221 ? 5.746 -24.239 -22.526 1.00 71.06 221 VAL A C 1
ATOM 1712 O O . VAL A 1 221 ? 5.850 -25.045 -21.605 1.00 71.06 221 VAL A O 1
ATOM 1715 N N . GLY A 1 222 ? 4.932 -24.423 -23.565 1.00 59.28 222 GLY A N 1
ATOM 1716 C CA . GLY A 1 222 ? 4.328 -25.727 -23.821 1.00 59.28 222 GLY A CA 1
ATOM 1717 C C . GLY A 1 222 ? 5.400 -26.696 -24.309 1.00 59.28 222 GLY A C 1
ATOM 1718 O O . GLY A 1 222 ? 6.117 -26.370 -25.252 1.00 59.28 222 GLY A O 1
ATOM 1719 N N . GLU A 1 223 ? 5.510 -27.863 -23.680 1.00 49.28 223 GLU A N 1
ATOM 1720 C CA . GLU A 1 223 ? 6.158 -29.019 -24.302 1.00 49.28 223 GLU A CA 1
ATOM 1721 C C . GLU A 1 223 ? 5.156 -29.630 -25.289 1.00 49.28 223 GLU A C 1
ATOM 1723 O O . GLU A 1 223 ? 3.970 -29.770 -24.978 1.00 49.28 223 GLU A O 1
ATOM 1728 N N . HIS A 1 224 ? 5.605 -29.936 -26.506 1.00 46.44 224 HIS A N 1
ATOM 1729 C CA . HIS A 1 224 ? 4.797 -30.709 -27.440 1.00 46.44 224 HIS A CA 1
ATOM 1730 C C . HIS A 1 224 ? 4.751 -32.149 -26.909 1.00 46.44 224 HIS A C 1
ATOM 1732 O O . HIS A 1 224 ? 5.792 -32.799 -26.828 1.00 46.44 224 HIS A O 1
ATOM 1738 N N . ASP A 1 225 ? 3.570 -32.651 -26.541 1.00 36.59 225 ASP A N 1
ATOM 1739 C CA . ASP A 1 225 ? 3.352 -34.097 -26.468 1.00 36.59 225 ASP A CA 1
ATOM 1740 C C . ASP A 1 225 ? 3.434 -34.627 -27.906 1.00 36.59 225 ASP A C 1
ATOM 1742 O O . ASP A 1 225 ? 2.448 -34.607 -28.647 1.00 36.59 225 ASP A O 1
ATOM 1746 N N . ASP A 1 226 ? 4.622 -35.084 -28.308 1.00 42.88 226 ASP A N 1
ATOM 1747 C CA . ASP A 1 226 ? 4.816 -35.966 -29.461 1.00 42.88 226 ASP A CA 1
ATOM 1748 C C . ASP A 1 226 ? 4.183 -37.332 -29.140 1.00 42.88 226 ASP A C 1
ATOM 1750 O O . ASP A 1 226 ? 4.846 -38.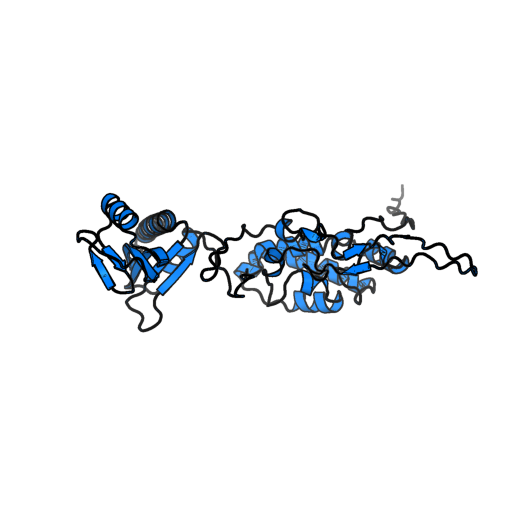359 -28.992 1.00 42.88 226 ASP A O 1
ATOM 1754 N N . ALA A 1 227 ? 2.856 -37.364 -29.023 1.00 37.91 227 ALA A N 1
ATOM 1755 C CA . ALA A 1 227 ? 2.098 -38.577 -29.264 1.00 37.91 227 ALA A CA 1
ATOM 1756 C C . ALA A 1 227 ? 2.041 -38.761 -30.784 1.00 37.91 227 ALA A C 1
ATOM 1758 O O . ALA A 1 227 ? 1.041 -38.447 -31.431 1.00 37.91 227 ALA A O 1
ATOM 1759 N N . CYS A 1 228 ? 3.156 -39.229 -31.351 1.00 39.03 228 CYS A N 1
ATOM 1760 C CA . CYS A 1 228 ? 3.216 -39.760 -32.703 1.00 39.03 228 CYS A CA 1
ATOM 1761 C C . CYS A 1 228 ? 2.169 -40.874 -32.825 1.00 39.03 228 CYS A C 1
ATOM 1763 O O . CYS A 1 228 ? 2.385 -42.004 -32.390 1.00 39.03 228 CYS A O 1
ATOM 1765 N N . ALA A 1 229 ? 1.015 -40.542 -33.398 1.00 40.56 229 ALA A N 1
ATOM 1766 C CA . ALA A 1 229 ? 0.282 -41.504 -34.191 1.00 40.56 229 ALA A CA 1
ATOM 1767 C C . ALA A 1 229 ? 1.147 -41.770 -35.426 1.00 40.56 229 ALA A C 1
ATOM 1769 O O . ALA A 1 229 ? 1.467 -40.842 -36.171 1.00 40.56 229 ALA A O 1
ATOM 1770 N N . ASP A 1 230 ? 1.581 -43.018 -35.567 1.00 43.59 230 ASP A N 1
ATOM 1771 C CA . ASP A 1 230 ? 2.305 -43.513 -36.728 1.00 43.59 230 ASP A CA 1
ATOM 1772 C C . ASP A 1 230 ? 1.502 -43.214 -38.000 1.00 43.59 230 ASP A C 1
ATOM 1774 O O . ASP A 1 230 ? 0.513 -43.884 -38.281 1.00 43.59 230 ASP A O 1
ATOM 1778 N N . ASP A 1 231 ? 1.935 -42.228 -38.778 1.00 41.69 231 ASP A N 1
ATOM 1779 C CA . ASP A 1 231 ? 1.621 -42.157 -40.200 1.00 41.69 231 ASP A CA 1
ATOM 1780 C C . ASP A 1 231 ? 2.868 -41.670 -40.944 1.00 41.69 231 ASP A C 1
ATOM 1782 O O . ASP A 1 231 ? 3.200 -40.483 -41.012 1.00 41.69 231 ASP A O 1
ATOM 1786 N N . GLU A 1 232 ? 3.601 -42.644 -41.486 1.00 44.91 232 GLU A N 1
ATOM 1787 C CA . GLU A 1 232 ? 4.680 -42.429 -42.439 1.00 44.91 232 GLU A CA 1
ATOM 1788 C C . GLU A 1 232 ? 4.121 -41.826 -43.736 1.00 44.91 232 GLU A C 1
ATOM 1790 O O . GLU A 1 232 ? 3.754 -42.546 -44.663 1.00 44.91 232 GLU A O 1
ATOM 1795 N N . ALA A 1 233 ? 4.104 -40.498 -43.851 1.00 42.53 233 ALA A N 1
ATOM 1796 C CA . ALA A 1 233 ? 4.134 -39.843 -45.154 1.00 42.53 233 ALA A CA 1
ATOM 1797 C C . ALA A 1 233 ? 4.571 -38.373 -45.078 1.00 42.53 233 ALA A C 1
ATOM 1799 O O . ALA A 1 233 ? 3.940 -37.544 -44.436 1.00 42.53 233 ALA A O 1
ATOM 1800 N N . ALA A 1 234 ? 5.576 -38.064 -45.899 1.00 37.34 234 ALA A N 1
ATOM 1801 C CA . ALA A 1 234 ? 5.970 -36.741 -46.384 1.00 37.34 234 ALA A CA 1
ATOM 1802 C C . ALA A 1 234 ? 6.767 -35.842 -45.420 1.00 37.34 234 ALA A C 1
ATOM 1804 O O . ALA A 1 234 ? 6.254 -35.170 -44.532 1.00 37.34 234 ALA A O 1
ATOM 1805 N N . GLY A 1 235 ? 8.069 -35.767 -45.713 1.00 39.16 235 GLY A N 1
ATOM 1806 C CA . GLY A 1 235 ? 9.003 -34.838 -45.102 1.00 39.16 235 GLY A CA 1
ATOM 1807 C C . GLY A 1 235 ? 8.561 -33.379 -45.207 1.00 39.16 235 GLY A C 1
ATOM 1808 O O . GLY A 1 235 ? 8.404 -32.816 -46.288 1.00 39.16 235 GLY A O 1
ATOM 1809 N N . SER A 1 236 ? 8.457 -32.758 -44.043 1.00 33.75 236 SER A N 1
ATOM 1810 C CA . SER A 1 236 ? 8.517 -31.323 -43.831 1.00 33.75 236 SER A CA 1
ATOM 1811 C C . SER A 1 236 ? 9.187 -31.149 -42.477 1.00 33.75 236 SER A C 1
ATOM 1813 O O . SER A 1 236 ? 8.679 -31.619 -41.463 1.00 33.75 236 SER A O 1
ATOM 1815 N N . VAL A 1 237 ? 10.367 -30.534 -42.462 1.00 41.09 237 VAL A N 1
ATOM 1816 C CA . VAL A 1 237 ? 11.040 -30.127 -41.228 1.00 41.09 237 VAL A CA 1
ATOM 1817 C C . VAL A 1 237 ? 10.230 -28.966 -40.654 1.00 41.09 237 VAL A C 1
ATOM 1819 O O . VAL A 1 237 ? 10.538 -27.800 -40.898 1.00 41.09 237 VAL A O 1
ATOM 1822 N N . THR A 1 238 ? 9.143 -29.260 -39.946 1.00 37.47 238 THR A N 1
ATOM 1823 C CA . THR A 1 238 ? 8.442 -28.256 -39.150 1.00 37.47 238 THR A CA 1
ATOM 1824 C C . THR A 1 238 ? 9.305 -27.978 -37.934 1.00 37.47 238 THR A C 1
ATOM 1826 O O . THR A 1 238 ? 9.313 -28.736 -36.968 1.00 37.47 238 THR A O 1
ATOM 1829 N N . ALA A 1 239 ? 10.103 -26.914 -38.034 1.00 37.97 239 ALA A N 1
ATOM 1830 C CA . ALA A 1 239 ? 10.825 -26.339 -36.914 1.00 37.97 239 ALA A CA 1
ATOM 1831 C C . ALA A 1 239 ? 9.882 -26.227 -35.709 1.00 37.97 239 ALA A C 1
ATOM 1833 O O . ALA A 1 239 ? 8.784 -25.690 -35.847 1.00 37.97 239 ALA A O 1
ATOM 1834 N N . ALA A 1 240 ? 10.316 -26.746 -34.560 1.00 41.50 240 ALA A N 1
ATOM 1835 C CA . ALA A 1 240 ? 9.643 -26.583 -33.282 1.00 41.50 240 ALA A CA 1
ATOM 1836 C C . ALA A 1 240 ? 9.337 -25.093 -33.063 1.00 41.50 240 ALA A C 1
ATOM 1838 O O . ALA A 1 240 ? 10.242 -24.281 -32.864 1.00 41.50 240 ALA A O 1
ATOM 1839 N N . ILE A 1 241 ? 8.066 -24.714 -33.185 1.00 47.97 241 ILE A N 1
ATOM 1840 C CA . ILE A 1 241 ? 7.611 -23.377 -32.825 1.00 47.97 241 ILE A CA 1
ATOM 1841 C C . ILE A 1 241 ? 7.301 -23.452 -31.336 1.00 47.97 241 ILE A C 1
ATOM 1843 O O . ILE A 1 241 ? 6.291 -24.032 -30.949 1.00 47.97 241 ILE A O 1
ATOM 1847 N N . ASP A 1 242 ? 8.171 -22.876 -30.507 1.00 53.19 242 ASP A N 1
ATOM 1848 C CA . ASP A 1 242 ? 7.885 -22.659 -29.090 1.00 53.19 242 ASP A CA 1
ATOM 1849 C C . ASP A 1 242 ? 6.615 -21.803 -28.969 1.00 53.19 242 ASP A C 1
ATOM 1851 O O . ASP A 1 242 ? 6.631 -20.589 -29.197 1.00 53.19 242 ASP A O 1
ATOM 1855 N N . VAL A 1 243 ? 5.484 -22.423 -28.628 1.00 55.78 243 VAL A N 1
ATOM 1856 C CA . VAL A 1 243 ? 4.232 -21.695 -28.406 1.00 55.78 243 VAL A CA 1
ATOM 1857 C C . VAL A 1 243 ? 4.259 -21.133 -26.988 1.00 55.78 243 VAL A C 1
ATOM 1859 O O . VAL A 1 243 ? 3.964 -21.822 -26.010 1.00 55.78 243 VAL A O 1
ATOM 1862 N N . TRP A 1 244 ? 4.632 -19.860 -26.856 1.00 71.31 244 TRP A N 1
ATOM 1863 C CA . TRP A 1 244 ? 4.531 -19.152 -25.582 1.00 71.31 244 TRP A CA 1
ATOM 1864 C C . TRP A 1 244 ? 3.071 -18.823 -25.285 1.00 71.31 244 TRP A C 1
ATOM 1866 O O . TRP A 1 244 ? 2.440 -18.033 -25.989 1.00 71.31 244 TRP A O 1
ATOM 1876 N N . SER A 1 245 ? 2.542 -19.393 -24.205 1.00 83.38 245 SER A N 1
ATOM 1877 C CA . SER A 1 245 ? 1.212 -19.048 -23.705 1.00 83.38 245 SER A CA 1
ATOM 1878 C C . SER A 1 245 ? 1.333 -18.093 -22.521 1.00 83.38 245 SER A C 1
ATOM 1880 O O . SER A 1 245 ? 2.117 -18.303 -21.596 1.00 83.38 245 SER A O 1
ATOM 1882 N N . THR A 1 246 ? 0.577 -16.996 -22.544 1.00 88.50 246 THR A N 1
ATOM 1883 C CA . THR A 1 246 ? 0.539 -16.058 -21.414 1.00 88.50 246 THR A CA 1
ATOM 1884 C C . THR A 1 246 ? -0.118 -16.728 -20.208 1.00 88.50 246 THR A C 1
ATOM 1886 O O . THR A 1 246 ? -1.134 -17.403 -20.347 1.00 88.50 246 THR A O 1
ATOM 1889 N N . CYS A 1 247 ? 0.440 -16.529 -19.012 1.00 89.31 247 CYS A N 1
ATOM 1890 C CA . CYS A 1 247 ? -0.139 -17.062 -17.781 1.00 89.31 247 CYS A CA 1
ATOM 1891 C C . CYS A 1 247 ? -1.558 -16.505 -17.572 1.00 89.31 247 CYS A C 1
ATOM 1893 O O . CYS A 1 247 ? -1.737 -15.287 -17.516 1.00 89.31 247 CYS A O 1
ATOM 1895 N N . ALA A 1 248 ? -2.546 -17.393 -17.431 1.00 87.88 248 ALA A N 1
ATOM 1896 C CA . ALA A 1 248 ? -3.951 -17.020 -17.262 1.00 87.88 248 ALA A CA 1
ATOM 1897 C C . ALA A 1 248 ? -4.228 -16.278 -15.943 1.00 87.88 248 ALA A C 1
ATOM 1899 O O . ALA A 1 248 ? -5.094 -15.415 -15.922 1.00 87.88 248 ALA A O 1
ATOM 1900 N N . GLU A 1 249 ? -3.469 -16.568 -14.881 1.00 87.38 249 GLU A N 1
ATOM 1901 C CA . GLU A 1 249 ? -3.672 -15.975 -13.551 1.00 87.38 249 GLU A CA 1
ATOM 1902 C C . GLU A 1 249 ? -3.135 -14.540 -13.462 1.00 87.38 249 GLU A C 1
ATOM 1904 O O . GLU A 1 249 ? -3.814 -13.623 -13.016 1.00 87.38 249 GLU A O 1
ATOM 1909 N N . CYS A 1 250 ? -1.891 -14.318 -13.902 1.00 90.12 250 CYS A N 1
ATOM 1910 C CA . CYS A 1 250 ? -1.269 -12.992 -13.813 1.00 90.12 250 CYS A CA 1
ATOM 1911 C C . CYS A 1 250 ? -1.391 -12.168 -15.101 1.00 90.12 250 CYS A C 1
ATOM 1913 O O . CYS A 1 250 ? -0.916 -11.030 -15.135 1.00 90.12 250 CYS A O 1
ATOM 1915 N N . HIS A 1 251 ? -1.956 -12.737 -16.169 1.00 88.62 251 HIS A N 1
ATOM 1916 C CA . HIS A 1 251 ? -2.062 -12.125 -17.498 1.00 88.62 251 HIS A CA 1
ATOM 1917 C C . HIS A 1 251 ? -0.731 -11.536 -18.004 1.00 88.62 251 HIS A C 1
ATOM 1919 O O . HIS A 1 251 ? -0.692 -10.450 -18.580 1.00 88.62 251 HIS A O 1
ATOM 1925 N N . GLY A 1 252 ? 0.384 -12.218 -17.725 1.00 88.50 252 GLY A N 1
ATOM 1926 C CA . GLY A 1 252 ? 1.727 -11.786 -18.125 1.00 88.50 252 GLY A CA 1
ATOM 1927 C C . GLY A 1 252 ? 2.424 -10.804 -17.179 1.00 88.50 252 GLY A C 1
ATOM 1928 O O . GLY A 1 252 ? 3.620 -10.572 -17.335 1.00 88.50 252 GLY A O 1
ATOM 1929 N N . SER A 1 253 ? 1.741 -10.286 -16.152 1.00 90.62 253 SER A N 1
ATOM 1930 C CA . SER A 1 253 ? 2.313 -9.314 -15.201 1.00 90.62 253 SER A CA 1
ATOM 1931 C C . SER A 1 253 ? 3.387 -9.887 -14.271 1.00 90.62 253 SER A C 1
ATOM 1933 O O . SER A 1 253 ? 4.122 -9.122 -13.647 1.00 90.62 253 SER A O 1
ATOM 1935 N N . ARG A 1 254 ? 3.484 -11.223 -14.167 1.00 93.31 254 ARG A N 1
ATOM 1936 C CA . ARG A 1 254 ? 4.441 -11.976 -13.327 1.00 93.31 254 ARG A CA 1
ATOM 1937 C C . ARG A 1 254 ? 4.248 -11.818 -11.817 1.00 93.31 254 ARG A C 1
ATOM 1939 O O . ARG A 1 254 ? 4.956 -12.463 -11.042 1.00 93.31 254 ARG A O 1
ATOM 1946 N N . LEU A 1 255 ? 3.310 -10.983 -11.388 1.00 93.94 255 LEU A N 1
ATOM 1947 C CA . LEU A 1 255 ? 3.101 -10.626 -9.991 1.00 93.94 255 LEU A CA 1
ATOM 1948 C C . LEU A 1 255 ? 1.826 -11.255 -9.436 1.00 93.94 255 LEU A C 1
ATOM 1950 O O . LEU A 1 255 ? 0.921 -11.620 -10.186 1.00 93.94 255 LEU A O 1
ATOM 1954 N N . LYS A 1 256 ? 1.759 -11.371 -8.111 1.00 91.75 256 LYS A N 1
ATOM 1955 C CA . LYS A 1 256 ? 0.528 -11.744 -7.420 1.00 91.75 256 LYS A CA 1
ATOM 1956 C C . LYS A 1 256 ? -0.509 -10.620 -7.484 1.00 91.75 256 LYS A C 1
ATOM 1958 O O . LYS A 1 256 ? -0.119 -9.447 -7.557 1.00 91.75 256 LYS A O 1
ATOM 1963 N N . PRO A 1 257 ? -1.808 -10.949 -7.377 1.00 87.38 257 PRO A N 1
ATOM 1964 C CA . PRO A 1 257 ? -2.864 -9.952 -7.293 1.00 87.38 257 PRO A CA 1
ATOM 1965 C C . PRO A 1 257 ? -2.576 -8.895 -6.225 1.00 87.38 257 PRO A C 1
ATOM 1967 O O . PRO A 1 257 ? -2.594 -7.712 -6.537 1.00 87.38 257 PRO A O 1
ATOM 1970 N N . GLU A 1 258 ? -2.195 -9.278 -5.006 1.00 86.50 258 GLU A N 1
ATOM 1971 C CA . GLU A 1 258 ? -1.971 -8.354 -3.885 1.00 86.50 258 GLU A CA 1
ATOM 1972 C C . GLU A 1 258 ? -0.962 -7.247 -4.221 1.00 86.50 258 GLU A C 1
ATOM 1974 O O . GLU A 1 258 ? -1.151 -6.101 -3.821 1.00 86.50 258 GLU A O 1
ATOM 1979 N N . SER A 1 259 ? 0.065 -7.555 -5.016 1.00 90.12 259 SER A N 1
ATOM 1980 C CA . SER A 1 259 ? 1.068 -6.589 -5.475 1.00 90.12 259 SER A CA 1
ATOM 1981 C C . SER A 1 259 ? 0.528 -5.629 -6.542 1.00 90.12 259 SER A C 1
ATOM 1983 O O . SER A 1 259 ? 0.966 -4.481 -6.621 1.00 90.12 259 SER A O 1
ATOM 1985 N N . LEU A 1 260 ? -0.428 -6.074 -7.361 1.00 91.12 260 LEU A N 1
ATOM 1986 C CA . LEU A 1 260 ? -1.043 -5.294 -8.443 1.00 91.12 260 LEU A CA 1
ATOM 1987 C C . LEU A 1 260 ? -2.136 -4.340 -7.950 1.00 91.12 260 LEU A C 1
ATOM 1989 O O . LEU A 1 260 ? -2.521 -3.423 -8.674 1.00 91.12 260 LEU A O 1
ATOM 1993 N N . PHE A 1 261 ? -2.624 -4.514 -6.722 1.00 89.62 261 PHE A N 1
ATOM 1994 C CA . PHE A 1 261 ? -3.592 -3.593 -6.126 1.00 89.62 261 PHE A CA 1
ATOM 1995 C C . PHE A 1 261 ? -2.950 -2.412 -5.389 1.00 89.62 261 PHE A C 1
ATOM 1997 O O . PHE A 1 261 ? -3.663 -1.566 -4.857 1.00 89.62 261 PHE A O 1
ATOM 2004 N N . PHE A 1 262 ? -1.625 -2.274 -5.419 1.00 90.81 262 PHE A N 1
ATOM 2005 C CA . PHE A 1 262 ? -0.963 -1.018 -5.068 1.00 90.81 262 PHE A CA 1
ATOM 2006 C C . PHE A 1 262 ? -0.889 -0.111 -6.290 1.00 90.81 262 PHE A C 1
ATOM 2008 O O . PHE A 1 262 ? -0.406 -0.525 -7.346 1.00 90.81 262 PHE A O 1
ATOM 2015 N N . ARG A 1 263 ? -1.340 1.139 -6.147 1.00 91.62 263 ARG A N 1
ATOM 2016 C CA . ARG A 1 263 ? -1.387 2.094 -7.259 1.00 91.62 263 ARG A CA 1
ATOM 2017 C C . ARG A 1 263 ? -0.666 3.398 -6.945 1.00 91.62 263 ARG A C 1
ATOM 2019 O O . ARG A 1 263 ? -0.800 3.953 -5.853 1.00 91.62 263 ARG A O 1
ATOM 2026 N N . LEU A 1 264 ? 0.044 3.908 -7.946 1.00 91.31 264 LEU A N 1
ATOM 2027 C CA . LEU A 1 264 ? 0.489 5.294 -8.039 1.00 91.31 264 LEU A CA 1
ATOM 2028 C C . LEU A 1 264 ? -0.401 5.993 -9.063 1.00 91.31 264 LEU A C 1
ATOM 2030 O O . LEU A 1 264 ? -0.410 5.600 -10.225 1.00 91.31 264 LEU A O 1
ATOM 2034 N N . HIS A 1 265 ? -1.163 6.998 -8.627 1.00 85.75 265 HIS A N 1
ATOM 2035 C CA . HIS A 1 265 ? -2.064 7.771 -9.493 1.00 85.75 265 HIS A CA 1
ATOM 2036 C C . HIS A 1 265 ? -2.923 6.881 -10.424 1.00 85.75 265 HIS A C 1
ATOM 2038 O O . HIS A 1 265 ? -2.936 7.044 -11.644 1.00 85.75 265 HIS A O 1
ATOM 2044 N N . ASP A 1 266 ? -3.579 5.883 -9.820 1.00 86.81 266 ASP A N 1
ATOM 2045 C CA . ASP A 1 266 ? -4.453 4.885 -10.460 1.00 86.81 266 ASP A CA 1
ATOM 2046 C C . ASP A 1 266 ? -3.782 3.828 -11.346 1.00 86.81 266 ASP A C 1
ATOM 2048 O O . ASP A 1 266 ? -4.475 2.978 -11.902 1.00 86.81 266 ASP A O 1
ATOM 2052 N N . ARG A 1 267 ? -2.448 3.809 -11.430 1.00 93.31 267 ARG A N 1
ATOM 2053 C CA . ARG A 1 267 ? -1.687 2.792 -12.170 1.00 93.31 267 ARG A CA 1
ATOM 2054 C C . ARG A 1 267 ? -0.928 1.867 -11.228 1.00 93.31 267 ARG A C 1
ATOM 2056 O O . ARG A 1 267 ? -0.256 2.334 -10.307 1.00 93.31 267 ARG A O 1
ATOM 2063 N N . ASN A 1 268 ? -0.988 0.563 -11.469 1.00 94.69 268 ASN A N 1
ATOM 2064 C CA . ASN A 1 268 ? -0.146 -0.399 -10.753 1.00 94.69 268 ASN A CA 1
ATOM 2065 C C . ASN A 1 268 ? 1.245 -0.553 -11.394 1.00 94.69 268 ASN A C 1
ATOM 2067 O O . ASN A 1 268 ? 1.511 -0.058 -12.491 1.00 94.69 268 ASN A O 1
ATOM 2071 N N . ILE A 1 269 ? 2.155 -1.248 -10.706 1.00 95.62 269 ILE A N 1
ATOM 2072 C CA . ILE A 1 269 ? 3.553 -1.369 -11.150 1.00 95.62 269 ILE A CA 1
ATOM 2073 C C . ILE A 1 269 ? 3.695 -2.102 -12.494 1.00 95.62 269 ILE A C 1
ATOM 2075 O O . ILE A 1 269 ? 4.557 -1.742 -13.298 1.00 95.62 269 ILE A O 1
ATOM 2079 N N . ALA A 1 270 ? 2.835 -3.086 -12.776 1.00 94.81 270 ALA A N 1
ATOM 2080 C CA . ALA A 1 270 ? 2.859 -3.832 -14.033 1.00 94.81 270 ALA A CA 1
ATOM 2081 C C . ALA A 1 270 ? 2.301 -3.003 -15.199 1.00 94.81 270 ALA A C 1
ATOM 2083 O O . ALA A 1 270 ? 2.811 -3.070 -16.311 1.00 94.81 270 ALA A O 1
ATOM 2084 N N . GLU A 1 271 ? 1.272 -2.190 -14.964 1.00 95.12 271 GLU A N 1
ATOM 2085 C CA . GLU A 1 271 ? 0.753 -1.236 -15.951 1.00 95.12 271 GLU A CA 1
ATOM 2086 C C . GLU A 1 271 ? 1.791 -0.176 -16.313 1.00 95.12 271 GLU A C 1
ATOM 2088 O O . GLU A 1 271 ? 1.968 0.120 -17.490 1.00 95.12 271 GLU A O 1
ATOM 2093 N N . LEU A 1 272 ? 2.523 0.352 -15.327 1.00 96.06 272 LEU A N 1
ATOM 2094 C CA . LEU A 1 272 ? 3.622 1.281 -15.594 1.00 96.06 272 LEU A CA 1
ATOM 2095 C C . LEU A 1 272 ? 4.776 0.603 -16.338 1.00 96.06 272 LEU A C 1
ATOM 2097 O O . LEU A 1 272 ? 5.351 1.198 -17.243 1.00 96.06 272 LEU A O 1
ATOM 2101 N N . SER A 1 273 ? 5.077 -0.656 -16.014 1.00 95.75 273 SER A N 1
ATOM 2102 C CA . SER A 1 273 ? 6.128 -1.425 -16.698 1.00 95.75 273 SER A CA 1
ATOM 2103 C C . SER A 1 273 ? 5.789 -1.756 -18.157 1.00 95.75 273 SER A C 1
ATOM 2105 O O . SER A 1 273 ? 6.703 -1.996 -18.947 1.00 95.75 273 SER A O 1
ATOM 2107 N N . ARG A 1 274 ? 4.495 -1.735 -18.512 1.00 95.38 274 ARG A N 1
ATOM 2108 C CA . ARG A 1 274 ? 3.964 -1.910 -19.875 1.00 95.38 274 ARG A CA 1
ATOM 2109 C C . ARG A 1 274 ? 4.052 -0.668 -20.746 1.00 95.38 274 ARG A C 1
ATOM 2111 O O . ARG A 1 274 ? 4.012 -0.785 -21.970 1.00 95.38 274 ARG A O 1
ATOM 2118 N N . LEU A 1 275 ? 4.143 0.516 -20.146 1.00 96.19 275 LEU A N 1
ATOM 2119 C CA . LEU A 1 275 ? 4.302 1.751 -20.905 1.00 96.19 275 LEU A CA 1
ATOM 2120 C C . LEU A 1 275 ? 5.635 1.739 -21.658 1.00 96.19 275 LEU A C 1
ATOM 2122 O O . LEU A 1 275 ? 6.619 1.158 -21.196 1.00 96.19 275 LEU A O 1
ATOM 2126 N N . SER A 1 276 ? 5.667 2.412 -22.809 1.00 97.31 276 SER A N 1
ATOM 2127 C CA . SER A 1 276 ? 6.938 2.765 -23.435 1.00 97.31 276 SER A CA 1
ATOM 2128 C C . SER A 1 276 ? 7.734 3.667 -22.489 1.00 97.31 276 SER A C 1
ATOM 2130 O O . SER A 1 276 ? 7.149 4.419 -21.706 1.00 97.31 276 SER A O 1
ATOM 2132 N N . ILE A 1 277 ? 9.062 3.610 -22.561 1.00 96.50 277 ILE A N 1
ATOM 2133 C CA . ILE A 1 277 ? 9.955 4.455 -21.759 1.00 96.50 277 ILE A CA 1
ATOM 2134 C C . ILE A 1 277 ? 9.605 5.942 -21.928 1.00 96.50 277 ILE A C 1
ATOM 2136 O O . ILE A 1 277 ? 9.609 6.673 -20.941 1.00 96.50 277 ILE A O 1
ATOM 2140 N N . GLU A 1 278 ? 9.214 6.380 -23.126 1.00 96.56 278 GLU A N 1
ATOM 2141 C CA . GLU A 1 278 ? 8.689 7.735 -23.377 1.00 96.56 278 GLU A CA 1
ATOM 2142 C C . GLU A 1 278 ? 7.485 8.067 -22.485 1.00 96.56 278 GLU A C 1
ATOM 2144 O O . GLU A 1 278 ? 7.554 8.977 -21.658 1.00 96.56 278 GLU A O 1
ATOM 2149 N N . ARG A 1 279 ? 6.413 7.270 -22.566 1.00 96.81 279 ARG A N 1
ATOM 2150 C CA . ARG A 1 279 ? 5.191 7.479 -21.769 1.00 96.81 279 ARG A CA 1
ATOM 2151 C C . ARG A 1 279 ? 5.437 7.326 -20.273 1.00 96.81 279 ARG A C 1
ATOM 2153 O O . ARG A 1 279 ? 4.803 7.994 -19.460 1.00 96.81 279 ARG A O 1
ATOM 2160 N N . LEU A 1 280 ? 6.349 6.437 -19.891 1.00 96.56 280 LEU A N 1
ATOM 2161 C CA . LEU A 1 280 ? 6.730 6.244 -18.499 1.00 96.56 280 LEU A CA 1
ATOM 2162 C C . LEU A 1 280 ? 7.485 7.463 -17.950 1.00 96.56 280 LEU A C 1
ATOM 2164 O O . LEU A 1 280 ? 7.264 7.863 -16.807 1.00 96.56 280 LEU A O 1
ATOM 2168 N N . THR A 1 281 ? 8.335 8.081 -18.771 1.00 96.06 281 THR A N 1
ATOM 2169 C CA . THR A 1 281 ? 9.044 9.321 -18.429 1.00 96.06 281 THR A CA 1
ATOM 2170 C C . THR A 1 281 ? 8.058 10.469 -18.241 1.00 96.06 281 THR A C 1
ATOM 2172 O O . THR A 1 281 ? 8.134 11.183 -17.240 1.00 96.06 281 THR A O 1
ATOM 2175 N N . GLU A 1 282 ? 7.095 10.618 -19.155 1.00 95.62 282 GLU A N 1
ATOM 2176 C CA . GLU A 1 282 ? 6.004 11.593 -19.033 1.00 95.62 282 GLU A CA 1
ATOM 2177 C C . GLU A 1 282 ? 5.216 11.387 -17.733 1.00 95.62 282 GLU A C 1
ATOM 2179 O O . GLU A 1 282 ? 5.020 12.337 -16.973 1.00 95.62 282 GLU A O 1
ATOM 2184 N N . PHE A 1 283 ? 4.849 10.138 -17.422 1.00 95.62 283 PHE A N 1
ATOM 2185 C CA . PHE A 1 283 ? 4.148 9.789 -16.188 1.00 95.62 283 PHE A CA 1
ATOM 2186 C C . PHE A 1 283 ? 4.926 10.220 -14.938 1.00 95.62 283 PHE A C 1
ATOM 2188 O O . PHE A 1 283 ? 4.381 10.924 -14.092 1.00 95.62 283 PHE A O 1
ATOM 2195 N N . PHE A 1 284 ? 6.208 9.855 -14.816 1.00 94.50 284 PHE A N 1
ATOM 2196 C CA . PHE A 1 284 ? 7.006 10.215 -13.636 1.00 94.50 284 PHE A CA 1
ATOM 2197 C C . PHE A 1 284 ? 7.365 11.700 -13.561 1.00 94.50 284 PHE A C 1
ATOM 2199 O O . PHE A 1 284 ? 7.681 12.193 -12.474 1.00 94.50 284 PHE A O 1
ATOM 2206 N N . THR A 1 285 ? 7.326 12.417 -14.682 1.00 92.38 285 THR A N 1
ATOM 2207 C CA . THR A 1 285 ? 7.526 13.871 -14.719 1.00 92.38 285 THR A CA 1
ATOM 2208 C C . THR A 1 285 ? 6.273 14.603 -14.240 1.00 92.38 285 THR A C 1
ATOM 2210 O O . THR A 1 285 ? 6.383 15.534 -13.448 1.00 92.38 285 THR A O 1
ATOM 2213 N N . ALA A 1 286 ? 5.091 14.143 -14.658 1.00 92.00 286 ALA A N 1
ATOM 2214 C CA . ALA A 1 286 ? 3.803 14.739 -14.307 1.00 92.00 286 ALA A CA 1
ATOM 2215 C C . ALA A 1 286 ? 3.199 14.217 -12.990 1.00 92.00 286 ALA A C 1
ATOM 2217 O O . ALA A 1 286 ? 2.157 14.716 -12.574 1.00 92.00 286 ALA A O 1
ATOM 2218 N N . LEU A 1 287 ? 3.817 13.219 -12.345 1.00 88.94 287 LEU A N 1
ATOM 2219 C CA . LEU A 1 287 ? 3.293 12.563 -11.146 1.00 88.94 287 LEU A CA 1
ATOM 2220 C C . LEU A 1 287 ? 3.072 13.574 -10.003 1.00 88.94 287 LEU A C 1
ATOM 2222 O O . LEU A 1 287 ? 4.054 14.074 -9.442 1.00 88.94 287 LEU A O 1
ATOM 2226 N N . PRO A 1 288 ? 1.815 13.854 -9.610 1.00 85.19 288 PRO A N 1
ATOM 2227 C CA . PRO A 1 288 ? 1.547 14.755 -8.506 1.00 85.19 288 PRO A CA 1
ATOM 2228 C C . PRO A 1 288 ? 1.761 14.013 -7.184 1.00 85.19 288 PRO A C 1
ATOM 2230 O O . PRO A 1 288 ? 1.231 12.921 -6.972 1.00 85.19 288 PRO A O 1
ATOM 2233 N N . LEU A 1 289 ? 2.538 14.618 -6.288 1.00 84.62 289 LEU A N 1
ATOM 2234 C CA . LEU A 1 289 ? 2.835 14.088 -4.959 1.00 84.62 289 LEU A CA 1
ATOM 2235 C C . LEU A 1 289 ? 2.604 15.167 -3.909 1.00 84.62 289 LEU A C 1
ATOM 2237 O O . LEU A 1 289 ? 2.894 16.343 -4.130 1.00 84.62 289 LEU A O 1
ATOM 2241 N N . SER A 1 290 ? 2.097 14.764 -2.748 1.00 85.44 290 SER A N 1
ATOM 2242 C CA . SER A 1 290 ? 2.021 15.641 -1.580 1.00 85.44 290 SER A CA 1
ATOM 2243 C C . SER A 1 290 ? 3.420 16.001 -1.069 1.00 85.44 290 SER A C 1
ATOM 2245 O O . SER A 1 290 ? 4.390 15.279 -1.305 1.00 85.44 290 SER A O 1
ATOM 2247 N N . ALA A 1 291 ? 3.536 17.087 -0.297 1.00 84.56 291 ALA A N 1
ATOM 2248 C CA . ALA A 1 291 ? 4.815 17.517 0.280 1.00 84.56 291 ALA A CA 1
ATOM 2249 C C . ALA A 1 291 ? 5.499 16.409 1.108 1.00 84.56 291 ALA A C 1
ATOM 2251 O O . ALA A 1 291 ? 6.717 16.241 1.053 1.00 84.56 291 ALA A O 1
ATOM 2252 N N . ARG A 1 292 ? 4.707 15.608 1.835 1.00 82.25 292 ARG A N 1
ATOM 2253 C CA . ARG A 1 292 ? 5.203 14.468 2.617 1.00 82.25 292 ARG A CA 1
ATOM 2254 C C . ARG A 1 292 ? 5.703 13.332 1.726 1.00 82.25 292 ARG A C 1
ATOM 2256 O O . ARG A 1 292 ? 6.758 12.773 2.008 1.00 82.25 292 ARG A O 1
ATO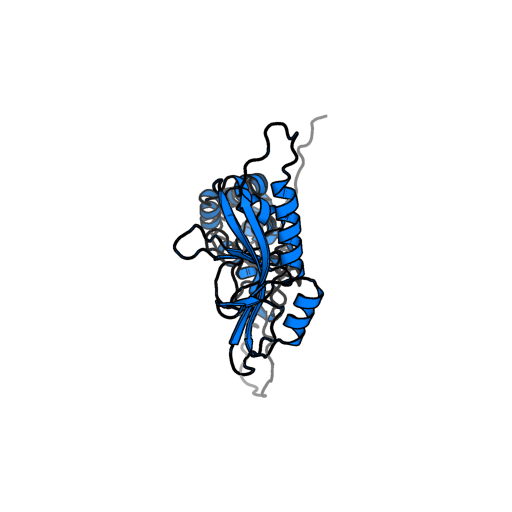M 2263 N N . GLU A 1 293 ? 4.956 12.984 0.679 1.00 86.62 293 GLU A N 1
ATOM 2264 C CA . GLU A 1 293 ? 5.353 11.939 -0.274 1.00 86.62 293 GLU A CA 1
ATOM 2265 C C . GLU A 1 293 ? 6.614 12.344 -1.039 1.00 86.62 293 GLU A C 1
ATOM 2267 O O . GLU A 1 293 ? 7.508 11.519 -1.221 1.00 86.62 293 GLU A O 1
ATOM 2272 N N . LEU A 1 294 ? 6.730 13.617 -1.426 1.00 87.25 294 LEU A N 1
ATOM 2273 C CA . LEU A 1 294 ? 7.918 14.145 -2.087 1.00 87.25 294 LEU A CA 1
ATOM 2274 C C . LEU A 1 294 ? 9.150 14.015 -1.183 1.00 87.25 294 LEU A C 1
ATOM 2276 O O . LEU A 1 294 ? 10.155 13.462 -1.612 1.00 87.25 294 LEU A O 1
ATOM 2280 N N . LEU A 1 295 ? 9.048 14.406 0.091 1.00 87.38 295 LEU A N 1
ATOM 2281 C CA . LEU A 1 295 ? 10.164 14.340 1.042 1.00 87.38 295 LEU A CA 1
ATOM 2282 C C . LEU A 1 295 ? 10.728 12.918 1.218 1.00 87.38 295 LEU A C 1
ATOM 2284 O O . LEU A 1 295 ? 11.935 12.746 1.371 1.00 87.38 295 LEU A O 1
ATOM 2288 N N . ILE A 1 296 ? 9.879 11.886 1.170 1.00 87.31 296 ILE A N 1
ATOM 2289 C CA . ILE A 1 296 ? 10.320 10.485 1.308 1.00 87.31 296 ILE A CA 1
ATOM 2290 C C . ILE A 1 296 ? 10.755 9.833 -0.012 1.00 87.31 296 ILE A C 1
ATOM 2292 O O . ILE A 1 296 ? 11.365 8.762 0.020 1.00 87.31 296 ILE A O 1
ATOM 2296 N N . SER A 1 297 ? 10.427 10.426 -1.165 1.00 90.62 297 SER A N 1
ATOM 2297 C CA . SER A 1 297 ? 10.616 9.802 -2.483 1.00 90.62 297 SER A CA 1
ATOM 2298 C C . SER A 1 297 ? 11.471 10.603 -3.462 1.00 90.62 297 SER A C 1
ATOM 2300 O O . SER A 1 297 ? 11.847 10.050 -4.492 1.00 90.62 297 SER A O 1
ATOM 2302 N N . GLU A 1 298 ? 11.849 11.843 -3.141 1.00 91.88 298 GLU A N 1
ATOM 2303 C CA . GLU A 1 298 ? 12.597 12.757 -4.016 1.00 91.88 298 GLU A CA 1
ATOM 2304 C C . GLU A 1 298 ? 13.834 12.096 -4.628 1.00 91.88 298 GLU A C 1
ATOM 2306 O O . GLU A 1 298 ? 13.985 12.057 -5.850 1.00 91.88 298 GLU A O 1
ATOM 2311 N N . ARG A 1 299 ? 14.687 11.493 -3.789 1.00 93.62 299 ARG A N 1
ATOM 2312 C CA . ARG A 1 299 ? 15.893 10.802 -4.258 1.00 93.62 299 ARG A CA 1
ATOM 2313 C C . ARG A 1 299 ? 15.559 9.620 -5.170 1.00 93.62 299 ARG A C 1
ATOM 2315 O O . ARG A 1 299 ? 16.228 9.431 -6.174 1.00 93.62 299 ARG A O 1
ATOM 2322 N N . ILE A 1 300 ? 14.525 8.844 -4.844 1.00 94.44 300 ILE A N 1
ATOM 2323 C CA . ILE A 1 300 ? 14.111 7.674 -5.637 1.00 94.44 300 ILE A CA 1
ATOM 2324 C C . ILE A 1 300 ? 13.586 8.128 -7.005 1.00 94.44 300 ILE A C 1
ATOM 2326 O O . ILE A 1 300 ? 13.960 7.566 -8.030 1.00 94.44 300 ILE A O 1
ATOM 2330 N N . LEU A 1 301 ? 12.752 9.169 -7.033 1.00 93.94 301 LEU A N 1
ATOM 2331 C CA . LEU A 1 301 ? 12.198 9.728 -8.265 1.00 93.94 301 LEU A CA 1
ATOM 2332 C C . LEU A 1 301 ? 13.273 10.339 -9.150 1.00 93.94 301 LEU A C 1
ATOM 2334 O O . LEU A 1 301 ? 13.195 10.188 -10.366 1.00 93.94 301 LEU A O 1
ATOM 2338 N N . LYS A 1 302 ? 14.271 11.000 -8.557 1.00 94.31 302 LYS A N 1
ATOM 2339 C CA . LYS A 1 302 ? 15.418 11.518 -9.300 1.00 94.31 302 LYS A CA 1
ATOM 2340 C C . LYS A 1 302 ? 16.150 10.389 -10.030 1.00 94.31 302 LYS A C 1
ATOM 2342 O O . LYS A 1 302 ? 16.317 10.480 -11.237 1.00 94.31 302 LYS A O 1
ATOM 2347 N N . GLU A 1 303 ? 16.488 9.300 -9.339 1.00 95.50 303 GLU A N 1
ATOM 2348 C CA . GLU A 1 303 ? 17.164 8.144 -9.955 1.00 95.50 303 GLU A CA 1
ATOM 2349 C C . GLU A 1 303 ? 16.328 7.493 -11.070 1.00 95.50 303 GLU A C 1
ATOM 2351 O O . GLU A 1 303 ? 16.860 7.149 -12.125 1.00 95.50 303 GLU A O 1
ATOM 2356 N N . ILE A 1 304 ? 15.007 7.360 -10.878 1.00 95.50 304 ILE A N 1
ATOM 2357 C CA . ILE A 1 304 ? 14.102 6.844 -11.920 1.00 95.50 304 ILE A CA 1
ATOM 2358 C C . ILE A 1 304 ? 14.120 7.762 -13.146 1.00 95.50 304 ILE A C 1
ATOM 2360 O O . ILE A 1 304 ? 14.301 7.286 -14.265 1.00 95.50 304 ILE A O 1
ATOM 2364 N N . ARG A 1 305 ? 13.931 9.073 -12.948 1.00 95.31 305 ARG A N 1
ATOM 2365 C CA . ARG A 1 305 ? 13.876 10.058 -14.038 1.00 95.31 305 ARG A CA 1
ATOM 2366 C C . ARG A 1 305 ? 15.196 10.131 -14.797 1.00 95.31 305 ARG A C 1
ATOM 2368 O O . ARG A 1 305 ? 15.164 10.124 -16.023 1.00 95.31 305 ARG A O 1
ATOM 2375 N N . ASP A 1 306 ? 16.323 10.145 -14.092 1.00 95.06 306 ASP A N 1
ATOM 2376 C CA . ASP A 1 306 ? 17.653 10.208 -14.700 1.00 95.06 306 ASP A CA 1
ATOM 2377 C C . ASP A 1 306 ? 17.893 8.978 -15.594 1.00 95.06 306 ASP A C 1
ATOM 2379 O O . ASP A 1 306 ? 18.234 9.120 -16.767 1.00 95.06 306 ASP A O 1
ATOM 2383 N N . ARG A 1 307 ? 17.612 7.764 -15.096 1.00 95.38 307 ARG A N 1
ATOM 2384 C CA . ARG A 1 307 ? 17.756 6.520 -15.878 1.00 95.38 307 ARG A CA 1
ATOM 2385 C C . ARG A 1 307 ? 16.829 6.469 -17.088 1.00 95.38 307 ARG A C 1
ATOM 2387 O O . ARG A 1 307 ? 17.256 6.075 -18.171 1.00 95.38 307 ARG A O 1
ATOM 2394 N N . LEU A 1 308 ? 15.575 6.889 -16.932 1.00 95.69 308 LEU A N 1
ATOM 2395 C CA . LEU A 1 308 ? 14.639 6.965 -18.053 1.00 95.69 308 LEU A CA 1
ATOM 2396 C C . LEU A 1 308 ? 15.105 7.979 -19.111 1.00 95.69 308 LEU A C 1
ATOM 2398 O O . LEU A 1 308 ? 15.068 7.669 -20.299 1.00 95.69 308 LEU A O 1
ATOM 2402 N N . GLN A 1 309 ? 15.627 9.138 -18.699 1.00 95.00 309 GLN A N 1
ATOM 2403 C CA . GLN A 1 309 ? 16.205 10.129 -19.611 1.00 95.00 309 GLN A CA 1
ATOM 2404 C C . GLN A 1 309 ? 17.424 9.589 -20.369 1.00 95.00 309 GLN A C 1
ATOM 2406 O O . GLN A 1 309 ? 17.519 9.772 -21.581 1.00 95.00 309 GLN A O 1
ATOM 2411 N N . PHE A 1 310 ? 18.323 8.849 -19.711 1.00 93.62 310 PHE A N 1
ATOM 2412 C CA . PHE A 1 310 ? 19.431 8.190 -20.412 1.00 93.62 310 PHE A CA 1
ATOM 2413 C C . PHE A 1 310 ? 18.936 7.192 -21.468 1.00 93.62 310 PHE A C 1
ATOM 2415 O O . PHE A 1 310 ? 19.458 7.172 -22.584 1.00 93.62 310 PHE A O 1
ATOM 2422 N N . LEU A 1 311 ? 17.889 6.418 -21.164 1.00 94.00 311 LEU A N 1
ATOM 2423 C CA . LEU A 1 311 ? 17.271 5.499 -22.125 1.00 94.00 311 LEU A CA 1
ATOM 2424 C C . LEU A 1 311 ? 16.637 6.232 -23.324 1.00 94.00 311 LEU A C 1
ATOM 2426 O O . LEU A 1 311 ? 16.697 5.735 -24.454 1.00 94.00 311 LEU A O 1
ATOM 2430 N N . LEU A 1 312 ? 16.082 7.429 -23.116 1.00 93.69 312 LEU A N 1
ATOM 2431 C CA . LEU A 1 312 ? 15.616 8.288 -24.209 1.00 93.69 312 LEU A CA 1
ATOM 2432 C C . LEU A 1 312 ? 16.778 8.800 -25.066 1.00 93.69 312 LEU A C 1
ATOM 2434 O O . LEU A 1 312 ? 16.714 8.708 -26.291 1.00 93.69 312 LEU A O 1
ATOM 2438 N N . HIS A 1 313 ? 17.865 9.265 -24.445 1.00 93.69 313 HIS A N 1
ATOM 2439 C CA . HIS A 1 313 ? 19.040 9.776 -25.158 1.00 93.69 313 HIS A CA 1
ATOM 2440 C C . HIS A 1 313 ? 19.718 8.722 -26.042 1.00 93.69 313 HIS A C 1
ATOM 2442 O O . HIS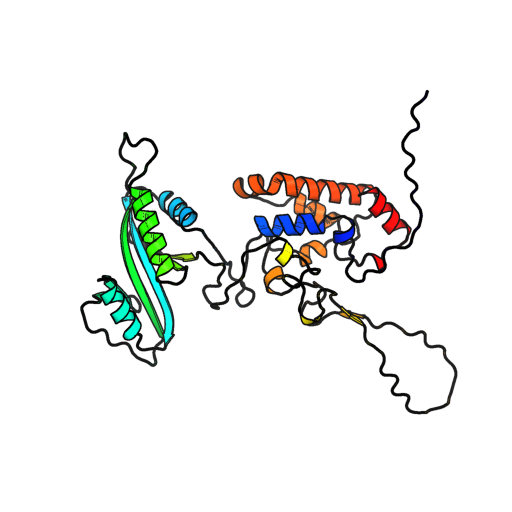 A 1 313 ? 20.196 9.048 -27.127 1.00 93.69 313 HIS A O 1
ATOM 2448 N N . VAL A 1 314 ? 19.727 7.452 -25.626 1.00 92.81 314 VAL A N 1
ATOM 2449 C CA . VAL A 1 314 ? 20.250 6.345 -26.449 1.00 92.81 314 VAL A CA 1
ATOM 2450 C C . VAL A 1 314 ? 19.219 5.795 -27.451 1.00 92.81 314 VAL A C 1
ATOM 2452 O O . VAL A 1 314 ? 19.471 4.787 -28.113 1.00 92.81 314 VAL A O 1
ATOM 2455 N N . GLY A 1 315 ? 18.048 6.426 -27.587 1.00 92.62 315 GLY A N 1
ATOM 2456 C CA . GLY A 1 315 ? 17.071 6.125 -28.635 1.00 92.62 315 GLY A CA 1
ATOM 2457 C C . GLY A 1 315 ? 16.335 4.793 -28.466 1.00 92.62 315 GLY A C 1
ATOM 2458 O O . GLY A 1 315 ? 16.037 4.126 -29.458 1.00 92.62 315 GLY A O 1
ATOM 2459 N N . VAL A 1 316 ? 16.061 4.365 -27.227 1.00 94.12 316 VAL A N 1
ATOM 2460 C CA . VAL A 1 316 ? 15.243 3.165 -26.937 1.00 94.12 316 VAL A CA 1
ATOM 2461 C C . VAL A 1 316 ? 13.882 3.500 -26.311 1.00 94.12 316 VAL A C 1
ATOM 2463 O O . VAL A 1 316 ? 13.249 2.644 -25.699 1.00 94.12 316 VAL A O 1
ATOM 2466 N N . GLY A 1 317 ? 13.405 4.735 -26.498 1.00 91.94 317 GLY A N 1
ATOM 2467 C CA . GLY A 1 317 ? 12.176 5.266 -25.893 1.00 91.94 317 GLY A CA 1
ATOM 2468 C C . GLY A 1 317 ? 10.884 4.495 -26.192 1.00 91.94 317 GLY A C 1
ATOM 2469 O O . GLY A 1 317 ? 9.978 4.466 -25.359 1.00 91.94 317 GLY A O 1
ATOM 2470 N N . TYR A 1 318 ? 10.820 3.801 -27.330 1.00 94.44 318 TYR A N 1
ATOM 2471 C CA . TYR A 1 318 ? 9.671 2.991 -27.751 1.00 94.44 318 TYR A CA 1
ATOM 2472 C C . TYR A 1 318 ? 9.539 1.650 -27.007 1.00 94.44 318 TYR A C 1
ATOM 2474 O O . TYR A 1 318 ? 8.496 1.003 -27.091 1.00 94.44 318 TYR A O 1
ATOM 2482 N N . ILE A 1 319 ? 10.584 1.205 -26.300 1.00 94.69 319 ILE A N 1
ATOM 2483 C CA . ILE A 1 319 ? 10.605 -0.081 -25.591 1.00 94.69 319 ILE A CA 1
ATOM 2484 C C . ILE A 1 319 ? 9.932 0.061 -24.218 1.00 94.69 319 ILE A C 1
ATOM 2486 O O . ILE A 1 319 ? 9.985 1.125 -23.609 1.00 94.69 319 ILE A O 1
ATOM 2490 N N . SER A 1 320 ? 9.315 -1.010 -23.712 1.00 95.56 320 SER A N 1
ATOM 2491 C CA . SER A 1 320 ? 8.752 -1.085 -22.358 1.00 95.56 320 SER A CA 1
ATOM 2492 C C . SER A 1 320 ? 9.699 -1.771 -21.363 1.00 95.56 320 SER A C 1
ATOM 2494 O O . SER A 1 320 ? 10.558 -2.574 -21.740 1.00 95.56 320 SER A O 1
ATOM 2496 N N . LEU A 1 321 ? 9.536 -1.492 -20.066 1.00 94.38 321 LEU A N 1
ATOM 2497 C CA . LEU A 1 321 ? 10.376 -2.092 -19.018 1.00 94.38 321 LEU A CA 1
ATOM 2498 C C . LEU A 1 321 ? 10.116 -3.590 -18.818 1.00 94.38 321 LEU A C 1
ATOM 2500 O O . LEU A 1 321 ? 11.010 -4.315 -18.377 1.00 94.38 321 LEU A O 1
ATOM 2504 N N . GLU A 1 322 ? 8.912 -4.068 -19.121 1.00 92.62 322 GLU A N 1
ATOM 2505 C CA . GLU A 1 322 ? 8.575 -5.490 -19.005 1.00 92.62 322 GLU A CA 1
ATOM 2506 C C . GLU A 1 322 ? 9.166 -6.356 -20.125 1.00 92.62 322 GLU A C 1
ATOM 2508 O O . GLU A 1 322 ? 9.223 -7.580 -19.973 1.00 92.62 322 GLU A O 1
ATOM 2513 N N . ARG A 1 323 ? 9.614 -5.743 -21.236 1.00 91.25 323 ARG A N 1
ATOM 2514 C CA . ARG A 1 323 ? 10.098 -6.477 -22.410 1.00 91.25 323 ARG A CA 1
ATOM 2515 C C . ARG A 1 323 ? 11.208 -7.449 -21.984 1.00 91.25 323 ARG A C 1
ATOM 2517 O O . ARG A 1 323 ? 12.184 -7.012 -21.359 1.00 91.25 323 ARG A O 1
ATOM 2524 N N . PRO A 1 324 ? 11.094 -8.753 -22.303 1.00 89.88 324 PRO A N 1
ATOM 2525 C CA . PRO A 1 324 ? 12.122 -9.721 -21.948 1.00 89.88 324 PRO A CA 1
ATOM 2526 C C . PRO A 1 324 ? 13.457 -9.341 -22.590 1.00 89.88 324 PRO A C 1
ATOM 2528 O O . PRO A 1 324 ? 13.520 -9.090 -23.796 1.00 89.88 324 PRO A O 1
ATOM 2531 N N . ALA A 1 325 ? 14.534 -9.337 -21.804 1.00 88.12 325 ALA A N 1
ATOM 2532 C CA . ALA A 1 325 ? 15.861 -8.907 -22.250 1.00 88.12 325 ALA A CA 1
ATOM 2533 C C . ALA A 1 325 ? 16.403 -9.761 -23.412 1.00 88.12 325 ALA A C 1
ATOM 2535 O O . ALA A 1 325 ? 17.213 -9.291 -24.207 1.00 88.12 325 ALA A O 1
ATOM 2536 N N . GLN A 1 326 ? 15.923 -11.000 -23.536 1.00 84.62 326 GLN A N 1
ATOM 2537 C CA . GLN A 1 326 ? 16.288 -11.931 -24.606 1.00 84.62 326 GLN A CA 1
ATOM 2538 C C . GLN A 1 326 ? 15.710 -11.540 -25.973 1.00 84.62 326 GLN A C 1
ATOM 2540 O O . GLN A 1 326 ? 16.259 -11.921 -26.997 1.00 84.62 326 GLN A O 1
ATOM 2545 N N . THR A 1 327 ? 14.631 -10.753 -25.998 1.00 86.56 327 THR A N 1
ATOM 2546 C CA . THR A 1 327 ? 13.979 -10.300 -27.243 1.00 86.56 327 THR A CA 1
ATOM 2547 C C . THR A 1 327 ? 14.601 -9.025 -27.816 1.00 86.56 327 THR A C 1
ATOM 2549 O O . THR A 1 327 ? 14.114 -8.490 -28.813 1.00 86.56 327 THR A O 1
ATOM 2552 N N . LEU A 1 328 ? 15.631 -8.482 -27.159 1.00 87.56 328 LEU A N 1
ATOM 2553 C CA . LEU A 1 328 ? 16.335 -7.288 -27.611 1.00 87.56 328 LEU A CA 1
ATOM 2554 C C . LEU A 1 328 ? 17.296 -7.645 -28.743 1.00 87.56 328 LEU A C 1
ATOM 2556 O O . LEU A 1 328 ? 18.084 -8.584 -28.635 1.00 87.56 328 LEU A O 1
ATOM 2560 N N . SER A 1 329 ? 17.291 -6.840 -29.800 1.00 88.38 329 SER A N 1
ATOM 2561 C CA . SER A 1 329 ? 18.338 -6.872 -30.816 1.00 88.38 329 SER A CA 1
ATOM 2562 C C . SER A 1 329 ? 19.702 -6.537 -30.202 1.00 88.38 329 SER A C 1
ATOM 2564 O O . SER A 1 329 ? 19.804 -5.844 -29.183 1.00 88.38 329 SER A O 1
ATOM 2566 N N . GLY A 1 330 ? 20.783 -6.971 -30.858 1.00 84.81 330 GLY A N 1
ATOM 2567 C CA . GLY A 1 330 ? 22.145 -6.656 -30.413 1.00 84.81 330 GLY A CA 1
ATOM 2568 C C . GLY A 1 330 ? 22.384 -5.148 -30.251 1.00 84.81 330 GLY A C 1
ATOM 2569 O O . GLY A 1 330 ? 22.980 -4.723 -29.263 1.00 84.81 330 GLY A O 1
ATOM 2570 N N . GLY A 1 331 ? 21.837 -4.335 -31.163 1.00 87.81 331 GLY A N 1
ATOM 2571 C CA . GLY A 1 331 ? 21.915 -2.875 -31.092 1.00 87.81 331 GLY A CA 1
ATOM 2572 C C . GLY A 1 331 ? 21.136 -2.280 -29.915 1.00 87.81 331 GLY A C 1
ATOM 2573 O O . GLY A 1 331 ? 21.661 -1.409 -29.227 1.00 87.81 331 GLY A O 1
ATOM 2574 N N . GLU A 1 332 ? 19.914 -2.752 -29.641 1.00 89.94 332 GLU A N 1
ATOM 2575 C CA . GLU A 1 332 ? 19.143 -2.318 -28.461 1.00 89.94 332 GLU A CA 1
ATOM 2576 C C . GLU A 1 332 ? 19.869 -2.690 -27.162 1.00 89.94 332 GLU A C 1
ATOM 2578 O O . GLU A 1 332 ? 20.036 -1.848 -26.282 1.00 89.94 332 GLU A O 1
ATOM 2583 N N . SER A 1 333 ? 20.364 -3.926 -27.060 1.00 86.94 333 SER A N 1
ATOM 2584 C CA . SER A 1 333 ? 21.094 -4.402 -25.881 1.00 86.94 333 SER A CA 1
ATOM 2585 C C . SER A 1 333 ? 22.383 -3.613 -25.623 1.00 86.94 333 SER A C 1
ATOM 2587 O O . SER A 1 333 ? 22.731 -3.352 -24.470 1.00 86.94 333 SER A O 1
ATOM 2589 N N . GLN A 1 334 ? 23.099 -3.220 -26.679 1.00 85.88 334 GLN A N 1
ATOM 2590 C CA . GLN A 1 334 ? 24.295 -2.389 -26.561 1.00 85.88 334 GLN A CA 1
ATOM 2591 C C . GLN A 1 334 ? 23.953 -0.974 -26.087 1.00 85.88 334 GLN A C 1
ATOM 2593 O O . GLN A 1 334 ? 24.600 -0.470 -25.176 1.00 85.88 334 GLN A O 1
ATOM 2598 N N . ARG A 1 335 ? 22.923 -0.346 -26.665 1.00 88.31 335 ARG A N 1
ATOM 2599 C CA . ARG A 1 335 ? 22.494 1.005 -26.273 1.00 88.31 335 ARG A CA 1
ATOM 2600 C C . ARG A 1 335 ? 21.994 1.055 -24.832 1.00 88.31 335 ARG A C 1
ATOM 2602 O O . ARG A 1 335 ? 22.352 1.974 -24.109 1.00 88.31 335 ARG A O 1
ATOM 2609 N N . ILE A 1 336 ? 21.260 0.035 -24.389 1.00 86.06 336 ILE A N 1
ATOM 2610 C CA . ILE A 1 336 ? 20.833 -0.092 -22.989 1.00 86.06 336 ILE A CA 1
ATOM 2611 C C . ILE A 1 336 ? 22.041 -0.211 -22.051 1.00 86.06 336 ILE A C 1
ATOM 2613 O O . ILE A 1 336 ? 22.071 0.467 -21.034 1.00 86.06 336 ILE A O 1
ATOM 2617 N N . ARG A 1 337 ? 23.064 -0.997 -22.415 1.00 82.81 337 ARG A N 1
ATOM 2618 C CA . ARG A 1 337 ? 24.310 -1.110 -21.633 1.00 82.81 337 ARG A CA 1
ATOM 2619 C C . ARG A 1 337 ? 25.144 0.170 -21.587 1.00 82.81 337 ARG A C 1
ATOM 2621 O O . ARG A 1 337 ? 25.942 0.313 -20.678 1.00 82.81 337 ARG A O 1
ATOM 2628 N N . LEU A 1 338 ? 24.996 1.070 -22.559 1.00 82.19 338 LEU A N 1
ATOM 2629 C CA . LEU A 1 338 ? 25.641 2.389 -22.539 1.00 82.19 338 LEU A CA 1
ATOM 2630 C C . LEU A 1 338 ? 24.918 3.384 -21.618 1.00 82.19 338 LEU A C 1
ATOM 2632 O O . LEU A 1 338 ? 25.504 4.398 -21.252 1.00 82.19 338 LEU A O 1
ATOM 2636 N N . ALA A 1 339 ? 23.650 3.120 -21.290 1.00 73.00 339 ALA A N 1
ATOM 2637 C CA . ALA A 1 339 ? 22.811 3.974 -20.451 1.00 73.00 339 ALA A CA 1
ATOM 2638 C C . ALA A 1 339 ? 22.856 3.609 -18.952 1.00 73.00 339 ALA A C 1
ATOM 2640 O O . ALA A 1 339 ? 22.279 4.331 -18.141 1.00 73.00 339 ALA A O 1
ATOM 2641 N N . THR A 1 340 ? 23.507 2.497 -18.601 1.00 61.34 340 THR A N 1
ATOM 2642 C CA . THR A 1 340 ? 23.711 1.974 -17.236 1.00 61.34 340 THR A CA 1
ATOM 2643 C C . THR A 1 340 ? 25.181 1.978 -16.877 1.00 61.34 340 THR A C 1
ATOM 2645 O O . THR A 1 340 ? 25.511 2.451 -15.772 1.00 61.34 340 THR A O 1
#

pLDDT: mean 80.95, std 15.11, range [33.75, 97.31]